Protein AF-A0A7S2U7W1-F1 (afdb_monomer)

Foldseek 3Di:
DDDDDALVNLLVVLLVLLLLLNLVVNVVSCVVCVVSDDQSNLLSNLSSCLLNLNLVVLVVSQVPDPDDDLSSLLSSLSSCLQVVVLVVNVVSLVVVVVDPPCLVVDDLVRLQSSLSSLLSSLQSCLVVLPLVSLVVSLVSNVVRDPDPVSNVSSQQSNVCSVPPVPARADPVRHGDDPVPRPPQWWKWKDDPPWTKIFGFPDLAWIDTVNHIDGDDPVLSVQLVVVVVVLVDDGRHNLSSNVSSCVVVVNLDIDMDTRDPRRDDNSSSSSVVVSVVD

pLDDT: mean 78.93, std 15.5, range [34.72, 97.94]

Radius of gyration: 21.1 Å; Cα contacts (8 Å, |Δi|>4): 416; chains: 1; bounding box: 45×65×58 Å

Structure (mmCIF, N/CA/C/O backbone):
data_AF-A0A7S2U7W1-F1
#
_entry.id   AF-A0A7S2U7W1-F1
#
loop_
_atom_site.group_PDB
_atom_site.id
_atom_site.type_symbol
_atom_site.label_atom_id
_atom_site.label_alt_id
_atom_site.label_comp_id
_atom_site.label_asym_id
_atom_site.label_entity_id
_atom_site.label_seq_id
_atom_site.pdbx_PDB_ins_code
_atom_site.Cartn_x
_atom_site.Cartn_y
_atom_site.Cartn_z
_atom_site.occupancy
_atom_site.B_iso_or_equiv
_atom_site.auth_seq_id
_atom_site.auth_comp_id
_atom_site.auth_asym_id
_atom_site.auth_atom_id
_atom_site.pdbx_PDB_model_num
ATOM 1 N N . GLN A 1 1 ? 9.157 -34.637 -0.027 1.00 37.31 1 GLN A N 1
ATOM 2 C CA . GLN A 1 1 ? 8.440 -34.352 1.230 1.00 37.31 1 GLN A CA 1
ATOM 3 C C . GLN A 1 1 ? 7.742 -33.025 1.016 1.00 37.31 1 GLN A C 1
ATOM 5 O O . GLN A 1 1 ? 8.431 -32.056 0.729 1.00 37.31 1 GLN A O 1
ATOM 10 N N . GLY A 1 2 ? 6.408 -33.017 0.965 1.00 48.69 2 GLY A N 1
ATOM 11 C CA . GLY A 1 2 ? 5.664 -31.763 0.847 1.00 48.69 2 GLY A CA 1
ATOM 12 C C . GLY A 1 2 ? 5.927 -30.934 2.098 1.00 48.69 2 GLY A C 1
ATOM 13 O O . GLY A 1 2 ? 5.860 -31.481 3.195 1.00 48.69 2 GLY A O 1
ATOM 14 N N . LEU A 1 3 ? 6.307 -29.670 1.923 1.00 57.25 3 LEU A N 1
ATOM 15 C CA . LEU A 1 3 ? 6.354 -28.720 3.028 1.00 57.25 3 LEU A CA 1
ATOM 16 C C . LEU A 1 3 ? 4.949 -28.648 3.624 1.00 57.25 3 LEU A C 1
ATOM 18 O O . LEU A 1 3 ? 3.992 -28.338 2.917 1.00 57.25 3 LEU A O 1
ATOM 22 N N . GLU A 1 4 ? 4.831 -28.994 4.899 1.00 75.06 4 GLU A N 1
ATOM 23 C CA . GLU A 1 4 ? 3.598 -28.804 5.647 1.00 75.06 4 GLU A CA 1
ATOM 24 C C . GLU A 1 4 ? 3.345 -27.295 5.736 1.00 75.06 4 GLU A C 1
ATOM 26 O O . GLU A 1 4 ? 4.226 -26.528 6.137 1.00 75.06 4 GLU A O 1
ATOM 31 N N . MET A 1 5 ? 2.182 -26.848 5.262 1.00 80.88 5 MET A N 1
ATOM 32 C CA . MET A 1 5 ? 1.847 -25.429 5.269 1.00 80.88 5 MET A CA 1
ATOM 33 C C . MET A 1 5 ? 1.535 -25.017 6.707 1.00 80.88 5 MET A C 1
ATOM 35 O O . MET A 1 5 ? 0.576 -25.497 7.302 1.00 80.88 5 MET A O 1
ATOM 39 N N . THR A 1 6 ? 2.361 -24.135 7.262 1.00 91.25 6 THR A N 1
ATOM 40 C CA . THR A 1 6 ? 2.138 -23.496 8.568 1.00 91.25 6 THR A CA 1
ATOM 41 C C . THR A 1 6 ? 1.651 -22.061 8.376 1.00 91.25 6 THR A C 1
ATOM 43 O O . THR A 1 6 ? 1.801 -21.508 7.287 1.00 91.25 6 THR A O 1
ATOM 46 N N . GLU A 1 7 ? 1.144 -21.414 9.429 1.00 89.75 7 GLU A N 1
ATOM 47 C CA . GLU A 1 7 ? 0.773 -19.986 9.402 1.00 89.75 7 GLU A CA 1
ATOM 48 C C . GLU A 1 7 ? 1.917 -19.099 8.872 1.00 89.75 7 GLU A C 1
ATOM 50 O O . GLU A 1 7 ? 1.705 -18.205 8.054 1.00 89.75 7 GLU A O 1
ATOM 55 N N . GLN A 1 8 ? 3.160 -19.388 9.275 1.00 89.75 8 GLN A N 1
ATOM 56 C CA . GLN A 1 8 ? 4.346 -18.662 8.811 1.00 89.75 8 GLN A CA 1
ATOM 57 C C . GLN A 1 8 ? 4.624 -18.909 7.326 1.00 89.75 8 GLN A C 1
ATOM 59 O O . GLN A 1 8 ? 4.943 -17.976 6.589 1.00 89.75 8 GLN A O 1
ATOM 64 N N . THR A 1 9 ? 4.484 -20.156 6.871 1.00 91.56 9 THR A N 1
ATOM 65 C CA . THR A 1 9 ? 4.672 -20.517 5.460 1.00 91.56 9 THR A CA 1
ATOM 66 C C . THR A 1 9 ? 3.600 -19.877 4.580 1.00 91.56 9 THR A C 1
ATOM 68 O O . THR A 1 9 ? 3.927 -19.347 3.521 1.00 91.56 9 THR A O 1
ATOM 71 N N . VAL A 1 10 ? 2.340 -19.871 5.031 1.00 93.12 10 VAL A N 1
ATOM 72 C CA . VAL A 1 10 ? 1.222 -19.203 4.349 1.00 93.12 10 VAL A CA 1
ATOM 73 C C . VAL A 1 10 ? 1.462 -17.698 4.287 1.00 93.12 10 VAL A C 1
ATOM 75 O O . VAL A 1 10 ? 1.414 -17.137 3.198 1.00 93.12 10 VAL A O 1
ATOM 78 N N . SER A 1 11 ? 1.799 -17.044 5.404 1.00 93.19 11 SER A N 1
ATOM 79 C CA . SER A 1 11 ? 2.087 -15.601 5.423 1.00 93.19 11 SER A CA 1
ATOM 80 C C . SER A 1 11 ? 3.230 -15.233 4.475 1.00 93.19 11 SER A C 1
ATOM 82 O O . SER A 1 11 ? 3.073 -14.333 3.651 1.00 93.19 11 SER A O 1
AT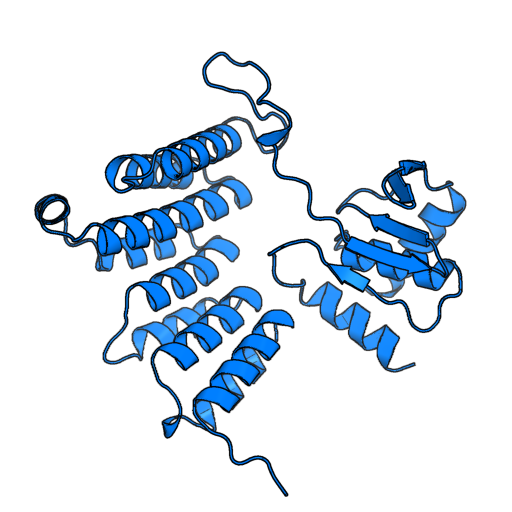OM 84 N N . ALA A 1 12 ? 4.348 -15.966 4.511 1.00 91.56 12 ALA A N 1
ATOM 85 C CA . ALA A 1 12 ? 5.470 -15.732 3.603 1.00 91.56 12 ALA A CA 1
ATOM 86 C C . ALA A 1 12 ? 5.071 -15.931 2.133 1.00 91.56 12 ALA A C 1
ATOM 88 O O . ALA A 1 12 ? 5.479 -15.155 1.265 1.00 91.56 12 ALA A O 1
ATOM 89 N N . TYR A 1 13 ? 4.251 -16.947 1.848 1.00 93.75 13 TYR A N 1
ATOM 90 C CA . TYR A 1 13 ? 3.775 -17.205 0.496 1.00 93.75 13 TYR A CA 1
ATOM 91 C C . TYR A 1 13 ? 2.830 -16.105 -0.002 1.00 93.75 13 TYR A C 1
ATOM 93 O O . TYR A 1 13 ? 2.998 -15.624 -1.121 1.00 93.75 13 TYR A O 1
ATOM 101 N N . LEU A 1 14 ? 1.900 -15.643 0.836 1.00 94.12 14 LEU A N 1
ATOM 102 C CA . LEU A 1 14 ? 1.008 -14.521 0.541 1.00 94.12 14 LEU A CA 1
ATOM 103 C C . LEU A 1 14 ? 1.786 -13.223 0.291 1.00 94.12 14 LEU A C 1
ATOM 105 O O . LEU A 1 14 ? 1.517 -12.540 -0.695 1.00 94.12 14 LEU A O 1
ATOM 109 N N . SER A 1 15 ? 2.791 -12.918 1.118 1.00 89.06 15 SER A N 1
ATOM 110 C CA . SER A 1 15 ? 3.664 -11.755 0.908 1.00 89.06 15 SER A CA 1
ATOM 111 C C . SER A 1 15 ? 4.378 -11.833 -0.444 1.00 89.06 15 SER A C 1
ATOM 113 O O . SER A 1 15 ? 4.347 -10.873 -1.211 1.00 89.06 15 SER A O 1
ATOM 115 N N . ALA A 1 16 ? 4.931 -13.002 -0.793 1.00 87.62 16 ALA A N 1
ATOM 116 C CA . ALA A 1 16 ? 5.550 -13.207 -2.100 1.00 87.62 16 ALA A CA 1
ATOM 117 C C . ALA A 1 16 ? 4.541 -13.010 -3.244 1.00 87.62 16 ALA A C 1
ATOM 119 O O . ALA A 1 16 ? 4.849 -12.347 -4.230 1.00 87.62 16 ALA A O 1
ATOM 120 N N . LEU A 1 17 ? 3.317 -13.535 -3.125 1.00 83.62 17 LEU A N 1
ATOM 121 C CA . LEU A 1 17 ? 2.262 -13.299 -4.118 1.00 83.62 17 LEU A CA 1
ATOM 122 C C . LEU A 1 17 ? 1.924 -11.807 -4.251 1.00 83.62 17 LEU A C 1
ATOM 124 O O . LEU A 1 17 ? 1.678 -11.345 -5.366 1.00 83.62 17 LEU A O 1
ATOM 128 N N . GLY A 1 18 ? 1.969 -11.049 -3.155 1.00 84.06 18 GLY A N 1
ATOM 129 C CA . GLY A 1 18 ? 1.804 -9.598 -3.160 1.00 84.06 18 GLY A CA 1
ATOM 130 C C . GLY A 1 18 ? 2.917 -8.853 -3.893 1.00 84.06 18 GLY A C 1
ATOM 131 O O . GLY A 1 18 ? 2.625 -7.943 -4.668 1.00 84.06 18 GLY A O 1
ATOM 132 N N . ASP A 1 19 ? 4.175 -9.263 -3.738 1.00 82.62 19 ASP A N 1
ATOM 133 C CA . ASP A 1 19 ? 5.311 -8.674 -4.471 1.00 82.62 19 ASP A CA 1
ATOM 134 C C . ASP A 1 19 ? 5.176 -8.838 -5.994 1.00 82.62 19 ASP A C 1
ATOM 136 O O . ASP A 1 19 ? 5.618 -7.983 -6.773 1.00 82.62 19 ASP A O 1
ATOM 140 N N . TYR A 1 20 ? 4.516 -9.918 -6.422 1.00 82.31 20 TYR A N 1
ATOM 141 C CA . TYR A 1 20 ? 4.233 -10.219 -7.826 1.00 82.31 20 TYR A CA 1
ATOM 142 C C . TYR A 1 20 ? 2.825 -9.804 -8.286 1.00 82.31 20 TYR A C 1
ATOM 144 O O . TYR A 1 20 ? 2.449 -10.136 -9.413 1.00 82.31 20 TYR A O 1
ATOM 152 N N . SER A 1 21 ? 2.055 -9.082 -7.462 1.00 86.94 21 SER A N 1
ATOM 153 C CA . SER A 1 21 ? 0.682 -8.645 -7.768 1.00 86.94 21 SER A CA 1
ATOM 154 C C . SER A 1 21 ? -0.235 -9.801 -8.214 1.00 86.94 21 SER A C 1
ATOM 156 O O . SER A 1 21 ? -0.947 -9.705 -9.216 1.00 86.94 21 SER A O 1
ATOM 158 N N . GLN A 1 22 ? -0.182 -10.928 -7.493 1.00 87.12 22 GLN A N 1
ATOM 159 C CA . GLN A 1 22 ? -0.973 -12.142 -7.744 1.00 87.12 22 GLN A CA 1
ATOM 160 C C . GLN A 1 22 ? -2.098 -12.329 -6.709 1.00 87.12 22 GLN A C 1
ATOM 162 O O . GLN A 1 22 ? -2.243 -13.395 -6.112 1.00 87.12 22 GLN A O 1
ATOM 167 N N . GLY A 1 23 ? -2.906 -11.292 -6.498 1.00 91.00 23 GLY A 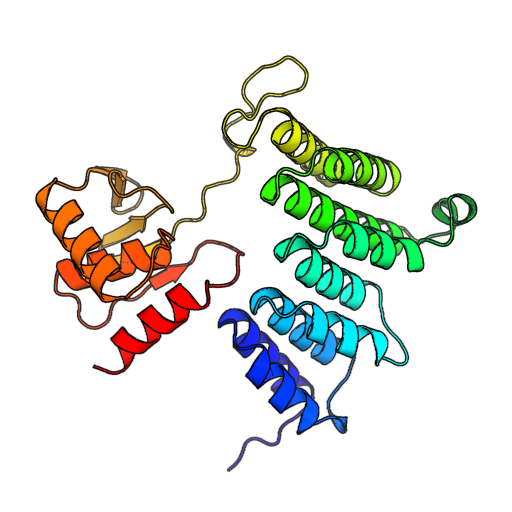N 1
ATOM 168 C CA . GLY A 1 23 ? -3.938 -11.226 -5.458 1.00 91.00 23 GLY A CA 1
ATOM 169 C C . GLY A 1 23 ? -5.041 -12.276 -5.591 1.00 91.00 23 GLY A C 1
ATOM 170 O O . GLY A 1 23 ? -5.448 -12.846 -4.588 1.00 91.00 23 GLY A O 1
ATOM 171 N N . GLU A 1 24 ? -5.452 -12.632 -6.811 1.00 92.56 24 GLU A N 1
ATOM 172 C CA . GLU A 1 24 ? -6.418 -13.725 -7.029 1.00 92.56 24 GLU A CA 1
ATOM 173 C C . GLU A 1 24 ? -5.889 -15.069 -6.504 1.00 92.56 24 GLU A C 1
ATOM 175 O O . GLU A 1 24 ? -6.611 -15.839 -5.873 1.00 92.56 24 GLU A O 1
ATOM 180 N N . ARG A 1 25 ? -4.592 -15.337 -6.702 1.00 93.12 25 ARG A N 1
ATOM 181 C CA . ARG A 1 25 ? -3.947 -16.532 -6.142 1.00 93.12 25 ARG A CA 1
ATOM 182 C C . ARG A 1 25 ? -3.783 -16.419 -4.634 1.00 93.12 25 ARG A C 1
ATOM 184 O O . ARG A 1 25 ? -3.904 -17.427 -3.950 1.00 93.12 25 ARG A O 1
ATOM 191 N N . ALA A 1 26 ? -3.525 -15.219 -4.119 1.00 95.31 26 ALA A N 1
ATOM 192 C CA . ALA A 1 26 ? -3.468 -14.985 -2.681 1.00 95.31 26 ALA A CA 1
ATOM 193 C C . ALA A 1 26 ? -4.820 -15.307 -2.014 1.00 95.31 26 ALA A C 1
ATOM 195 O O . ALA A 1 26 ? -4.841 -15.988 -0.991 1.00 95.31 26 ALA A O 1
ATOM 196 N N . LEU A 1 27 ? -5.943 -14.926 -2.637 1.00 96.81 27 LEU A N 1
ATOM 197 C CA . LEU A 1 27 ? -7.288 -15.309 -2.185 1.00 96.81 27 LEU A CA 1
ATOM 198 C C . LEU A 1 27 ? -7.502 -16.815 -2.223 1.00 96.81 27 LEU A C 1
ATOM 200 O O . LEU A 1 27 ? -8.036 -17.376 -1.273 1.00 96.81 27 LEU A O 1
ATOM 204 N N . GLN A 1 28 ? -7.074 -17.474 -3.301 1.00 95.88 28 GLN A N 1
ATOM 205 C CA . GLN A 1 28 ? -7.178 -18.925 -3.399 1.00 95.88 28 GLN A CA 1
ATOM 206 C C . GLN A 1 28 ? -6.432 -19.611 -2.247 1.00 95.88 28 GLN A C 1
ATOM 208 O O . GLN A 1 28 ? -7.010 -20.445 -1.563 1.00 95.88 28 GLN A O 1
ATOM 213 N N . VAL A 1 29 ? -5.193 -19.195 -1.969 1.00 95.12 29 VAL A N 1
ATOM 214 C CA . VAL A 1 29 ? -4.395 -19.731 -0.853 1.00 95.12 29 VAL A CA 1
ATOM 215 C C . VAL A 1 29 ? -5.086 -19.505 0.493 1.00 95.12 29 VAL A C 1
ATOM 217 O O . VAL A 1 29 ? -5.120 -20.415 1.315 1.00 95.12 29 VAL A O 1
ATOM 220 N N . ALA A 1 30 ? -5.654 -18.320 0.722 1.00 95.19 30 ALA A N 1
ATOM 221 C CA . ALA A 1 30 ? -6.383 -18.030 1.955 1.00 95.19 30 ALA A CA 1
ATOM 222 C C . ALA A 1 30 ? -7.640 -18.907 2.111 1.00 95.19 30 ALA A C 1
ATOM 224 O O . ALA A 1 30 ? -7.901 -19.424 3.196 1.00 95.19 30 ALA A O 1
ATOM 225 N N . ASN A 1 31 ? -8.380 -19.128 1.020 1.00 95.06 31 ASN A N 1
ATOM 226 C CA . ASN A 1 31 ? -9.582 -19.968 0.997 1.00 95.06 31 ASN A CA 1
ATOM 227 C C . ASN A 1 31 ? -9.275 -21.465 1.140 1.00 95.06 31 ASN A C 1
ATOM 229 O O . ASN A 1 31 ? -10.073 -22.195 1.725 1.00 95.06 31 ASN A O 1
ATOM 233 N N . ASP A 1 32 ? -8.130 -21.919 0.631 1.00 94.88 32 ASP A N 1
ATOM 234 C CA . ASP A 1 32 ? -7.666 -23.304 0.767 1.00 94.88 32 ASP A CA 1
ATOM 235 C C . ASP A 1 32 ? -7.158 -23.594 2.195 1.00 94.88 32 ASP A C 1
ATOM 237 O O . ASP A 1 32 ? -7.167 -24.742 2.651 1.00 94.88 32 ASP A O 1
ATOM 241 N N . HIS A 1 33 ? -6.747 -22.554 2.933 1.00 93.94 33 HIS A N 1
ATOM 242 C CA . HIS A 1 33 ? -6.134 -22.662 4.260 1.00 93.94 33 HIS A CA 1
ATOM 243 C C . HIS A 1 33 ? -6.771 -21.748 5.331 1.00 93.94 33 HIS A C 1
ATOM 245 O O . HIS A 1 33 ? -6.047 -21.057 6.050 1.00 93.94 33 HIS A O 1
ATOM 251 N N . PRO A 1 34 ? -8.104 -21.773 5.537 1.00 92.81 34 PRO A N 1
ATOM 252 C CA . PRO A 1 34 ? -8.785 -20.828 6.431 1.00 92.81 34 PRO A CA 1
ATOM 253 C C . PRO A 1 34 ? -8.358 -20.974 7.899 1.00 92.81 34 PRO A C 1
ATOM 255 O O . PRO A 1 34 ? -8.327 -20.003 8.642 1.00 92.81 34 PRO A O 1
ATOM 258 N N . HIS A 1 35 ? -7.971 -22.183 8.314 1.00 92.69 35 HIS A N 1
ATOM 259 C CA . HIS A 1 35 ? -7.490 -22.482 9.667 1.00 92.69 35 HIS A CA 1
ATOM 260 C C . HIS A 1 35 ? -6.070 -21.962 9.945 1.00 92.69 35 HIS A C 1
ATOM 262 O O . HIS A 1 35 ? -5.643 -21.979 11.094 1.00 92.69 35 HIS A O 1
ATOM 268 N N . LEU A 1 36 ? -5.340 -21.528 8.912 1.00 93.50 36 LEU A N 1
ATOM 269 C CA . LEU A 1 36 ? -4.014 -20.917 9.038 1.00 93.50 36 LEU A CA 1
ATOM 270 C C . LEU A 1 36 ? -4.081 -19.387 8.955 1.00 93.50 36 LEU A C 1
ATOM 272 O O . LEU A 1 36 ? -3.034 -18.745 8.933 1.00 93.50 36 LEU A O 1
ATOM 276 N N . MET A 1 37 ? -5.286 -18.806 8.894 1.00 93.88 37 MET A N 1
ATOM 277 C CA . MET A 1 37 ? -5.480 -17.364 8.802 1.00 93.88 37 MET A CA 1
ATOM 278 C C . MET A 1 37 ? -5.498 -16.716 10.195 1.00 93.88 37 MET A C 1
ATOM 280 O O . MET A 1 37 ? -6.494 -16.746 10.911 1.00 93.88 37 MET A O 1
ATOM 284 N N . ASN A 1 38 ? -4.381 -16.096 10.567 1.00 92.50 38 ASN A N 1
ATOM 285 C CA . ASN A 1 38 ? -4.215 -15.232 11.736 1.00 92.50 38 ASN A CA 1
ATOM 286 C C . ASN A 1 38 ? -3.972 -13.760 11.322 1.00 92.50 38 ASN A C 1
ATOM 288 O O . ASN A 1 38 ? -3.835 -13.449 10.137 1.00 92.50 38 ASN A O 1
ATOM 292 N N . ASN A 1 39 ? -3.841 -12.845 12.288 1.00 91.50 39 ASN A N 1
ATOM 293 C CA . ASN A 1 39 ? -3.598 -11.418 12.014 1.00 91.50 39 ASN A CA 1
ATOM 294 C C . ASN A 1 39 ? -2.424 -11.167 11.043 1.00 91.50 39 ASN A C 1
ATOM 296 O O . ASN A 1 39 ? -2.555 -10.409 10.087 1.00 91.50 39 ASN A O 1
ATOM 300 N N . ALA A 1 40 ? -1.283 -11.836 11.228 1.00 92.00 40 ALA A N 1
ATOM 301 C CA . ALA A 1 40 ? -0.126 -11.647 10.350 1.00 92.00 40 ALA A CA 1
ATOM 302 C C . ALA A 1 40 ? -0.407 -12.112 8.910 1.00 92.00 40 ALA A C 1
ATOM 304 O O . ALA A 1 40 ? -0.051 -11.433 7.948 1.00 92.00 40 ALA A O 1
ATOM 305 N N . THR A 1 41 ? -1.092 -13.243 8.746 1.00 94.44 41 THR A N 1
ATOM 306 C CA . THR A 1 41 ? -1.456 -13.761 7.417 1.00 94.44 41 THR A CA 1
ATOM 307 C C . THR A 1 41 ? -2.511 -12.894 6.726 1.00 94.44 41 THR A C 1
ATOM 309 O O . THR A 1 41 ? -2.415 -12.687 5.517 1.00 94.44 41 THR A O 1
ATOM 312 N N . PHE A 1 42 ? -3.458 -12.313 7.472 1.00 96.31 42 PHE A N 1
ATOM 313 C CA . PHE A 1 42 ? -4.424 -11.357 6.931 1.00 96.31 42 PHE A CA 1
ATOM 314 C C . PHE A 1 42 ? -3.744 -10.071 6.461 1.00 96.31 42 PHE A C 1
ATOM 316 O O . PHE A 1 42 ? -4.086 -9.574 5.392 1.00 96.31 42 PHE A O 1
ATOM 323 N N . ILE A 1 43 ? -2.739 -9.563 7.184 1.00 94.44 43 ILE A N 1
ATOM 324 C CA . ILE A 1 43 ? -1.924 -8.425 6.722 1.00 94.44 43 ILE A CA 1
ATOM 325 C C . ILE A 1 43 ? -1.245 -8.758 5.388 1.00 94.44 43 ILE A C 1
ATOM 327 O O . ILE A 1 43 ? -1.336 -7.970 4.443 1.00 94.44 43 ILE A O 1
ATOM 331 N N . SER A 1 44 ? -0.607 -9.930 5.277 1.00 95.12 44 SER A N 1
ATOM 332 C CA . SER A 1 44 ? 0.008 -10.383 4.020 1.00 95.12 44 SER A CA 1
ATOM 333 C C . SER A 1 44 ? -1.013 -10.481 2.883 1.00 95.12 44 SER A C 1
ATOM 335 O O . SER A 1 44 ? -0.739 -10.024 1.774 1.00 95.12 44 SER A O 1
ATOM 337 N N . LEU A 1 45 ? -2.202 -11.032 3.151 1.00 97.56 45 LEU A N 1
ATOM 338 C CA . LEU A 1 45 ? -3.283 -11.147 2.170 1.00 97.56 45 LEU A CA 1
ATOM 339 C C . LEU A 1 45 ? -3.780 -9.774 1.705 1.00 97.56 45 LEU A C 1
ATOM 341 O O . LEU A 1 45 ? -3.808 -9.513 0.507 1.00 97.56 45 LEU A O 1
ATOM 345 N N . LEU A 1 46 ? -4.140 -8.885 2.633 1.00 96.69 46 LEU A N 1
ATOM 346 C CA . LEU A 1 46 ? -4.650 -7.548 2.318 1.00 96.69 46 LEU A CA 1
ATOM 347 C C . LEU A 1 46 ? -3.608 -6.712 1.567 1.00 96.69 46 LEU A C 1
ATOM 349 O O . LEU A 1 46 ? -3.947 -6.016 0.613 1.00 96.69 46 LEU A O 1
ATOM 353 N N . THR A 1 47 ? -2.328 -6.843 1.924 1.00 92.75 47 THR A N 1
ATOM 354 C CA . THR A 1 47 ? -1.223 -6.221 1.176 1.00 92.75 47 THR A CA 1
ATOM 355 C C . THR A 1 47 ? -1.144 -6.773 -0.247 1.00 92.75 47 THR A C 1
ATOM 357 O O . THR A 1 47 ? -1.030 -6.008 -1.207 1.00 92.75 47 THR A O 1
ATOM 360 N N . ALA A 1 48 ? -1.260 -8.094 -0.417 1.00 92.94 48 ALA A N 1
ATOM 361 C CA . ALA A 1 48 ? -1.261 -8.712 -1.737 1.00 92.94 48 ALA A CA 1
ATOM 362 C C . ALA A 1 48 ? -2.449 -8.256 -2.596 1.00 92.94 48 ALA A C 1
ATOM 364 O O . ALA A 1 48 ? -2.276 -8.015 -3.793 1.00 92.94 48 ALA A O 1
ATOM 365 N N . LEU A 1 49 ? -3.629 -8.088 -1.998 1.00 94.69 49 LEU A N 1
ATOM 366 C CA . LEU A 1 49 ? -4.820 -7.552 -2.661 1.00 94.69 49 LEU A CA 1
ATOM 367 C C . LEU A 1 49 ? -4.640 -6.087 -3.064 1.00 94.69 49 LEU A C 1
ATOM 369 O O . LEU A 1 49 ? -4.914 -5.741 -4.213 1.00 94.69 49 LEU A O 1
ATOM 373 N N . SER A 1 50 ? -4.083 -5.259 -2.177 1.00 91.81 50 SER A N 1
ATOM 374 C CA . SER A 1 50 ? -3.739 -3.868 -2.482 1.00 91.81 50 SER A CA 1
ATOM 375 C C . SER A 1 50 ? -2.777 -3.761 -3.672 1.00 91.81 50 SER A C 1
ATOM 377 O O . SER A 1 50 ? -3.036 -3.058 -4.652 1.00 91.81 50 SER A O 1
ATOM 379 N N . HIS A 1 51 ? -1.687 -4.533 -3.655 1.00 88.06 51 HIS A N 1
ATOM 380 C CA . HIS A 1 51 ? -0.709 -4.566 -4.747 1.00 88.06 51 HIS A CA 1
ATOM 381 C C . HIS A 1 51 ? -1.268 -5.127 -6.056 1.00 88.06 51 HIS A C 1
ATOM 383 O O . HIS A 1 51 ? -0.703 -4.877 -7.126 1.00 88.06 51 HIS A O 1
ATOM 389 N N . SER A 1 52 ? -2.343 -5.906 -5.971 1.00 87.69 52 SER A N 1
ATOM 390 C CA . SER A 1 52 ? -3.020 -6.517 -7.113 1.00 87.69 52 SER A CA 1
ATOM 391 C C . SER A 1 52 ? -4.230 -5.731 -7.567 1.00 87.69 52 SER A C 1
ATOM 393 O O . SER A 1 52 ? -4.915 -6.181 -8.483 1.00 87.69 52 SER A O 1
ATOM 395 N N . ASP A 1 53 ? -4.443 -4.537 -7.005 1.00 87.75 53 ASP A N 1
ATOM 396 C CA . ASP A 1 53 ? -5.468 -3.625 -7.481 1.00 87.75 53 ASP A CA 1
ATOM 397 C C . ASP A 1 53 ? -6.897 -4.207 -7.294 1.00 87.75 53 ASP A C 1
ATOM 399 O O . ASP A 1 53 ? -7.783 -3.947 -8.111 1.00 87.75 53 ASP A O 1
ATOM 403 N N . LEU A 1 54 ? -7.108 -4.973 -6.210 1.00 93.44 54 LEU A N 1
ATOM 404 C CA . LEU A 1 54 ? -8.340 -5.704 -5.852 1.00 93.44 54 LEU A CA 1
ATOM 405 C C . LEU A 1 54 ? -9.007 -5.127 -4.578 1.00 93.44 54 LEU A C 1
ATOM 407 O O . LEU A 1 54 ? -8.937 -5.732 -3.503 1.00 93.44 54 LEU A O 1
ATOM 411 N N . PRO A 1 55 ? -9.592 -3.914 -4.641 1.00 94.50 55 PRO A N 1
ATOM 412 C CA . PRO A 1 55 ? -10.127 -3.231 -3.462 1.00 94.50 55 PRO A CA 1
ATOM 413 C C . PRO A 1 55 ? -11.414 -3.864 -2.917 1.00 94.50 55 PRO A C 1
ATOM 415 O O . PRO A 1 55 ? -11.639 -3.820 -1.711 1.00 94.50 55 PRO A O 1
ATOM 418 N N . ASP A 1 56 ? -12.255 -4.448 -3.775 1.00 97.25 56 ASP A N 1
ATOM 419 C CA . ASP A 1 56 ? -13.522 -5.059 -3.357 1.00 97.25 56 ASP A CA 1
ATOM 420 C C . ASP A 1 56 ? -13.270 -6.325 -2.543 1.00 97.25 56 ASP A C 1
ATOM 422 O O . ASP A 1 56 ? -13.874 -6.540 -1.491 1.00 97.25 56 ASP A O 1
ATOM 426 N N . GLU A 1 57 ? -12.313 -7.133 -2.986 1.00 97.94 57 GLU A N 1
ATOM 427 C CA . GLU A 1 57 ? -11.871 -8.326 -2.288 1.00 97.94 57 GLU A CA 1
ATOM 428 C C . GLU A 1 57 ? -11.173 -7.961 -0.980 1.00 97.94 57 GLU A C 1
ATOM 430 O O . GLU A 1 57 ? -11.462 -8.579 0.041 1.00 97.94 57 GLU A O 1
ATOM 435 N N . ALA A 1 58 ? -10.314 -6.933 -0.972 1.00 97.06 58 ALA A N 1
ATOM 436 C CA . ALA A 1 58 ? -9.685 -6.450 0.259 1.00 97.06 58 ALA A CA 1
ATOM 437 C C . ALA A 1 58 ? -10.736 -6.023 1.294 1.00 97.06 58 ALA A C 1
ATOM 439 O O . ALA A 1 58 ? -10.669 -6.434 2.452 1.00 97.06 58 ALA A O 1
ATOM 440 N N . LEU A 1 59 ? -11.749 -5.267 0.862 1.00 96.00 59 LEU A N 1
ATOM 441 C CA . LEU A 1 59 ? -12.842 -4.821 1.719 1.00 96.00 59 LEU A CA 1
ATOM 442 C C . LEU A 1 59 ? -13.702 -5.993 2.211 1.00 96.00 59 LEU A C 1
ATOM 444 O O . LEU A 1 59 ? -14.082 -6.027 3.380 1.00 96.00 59 LEU A O 1
ATOM 448 N N . SER A 1 60 ? -13.985 -6.971 1.347 1.00 96.75 60 SER A N 1
ATOM 449 C CA . SER A 1 60 ? -14.721 -8.183 1.719 1.00 96.75 60 SER A CA 1
ATOM 450 C C . SER A 1 60 ? -13.958 -9.024 2.739 1.00 96.75 60 SER A C 1
ATOM 452 O O . SER A 1 60 ? -14.566 -9.508 3.691 1.00 96.75 60 SER A O 1
ATOM 454 N N . VAL A 1 61 ? -12.644 -9.200 2.556 1.00 96.50 61 VAL A N 1
ATOM 455 C CA . VAL A 1 61 ? -11.789 -9.911 3.515 1.00 96.50 61 VAL A CA 1
ATOM 456 C C . VAL A 1 61 ? -11.793 -9.177 4.847 1.00 96.50 61 VAL A C 1
ATOM 458 O O . VAL A 1 61 ? -12.087 -9.798 5.861 1.00 96.50 61 VAL A O 1
ATOM 461 N N . PHE A 1 62 ? -11.539 -7.866 4.842 1.00 95.25 62 PHE A N 1
ATOM 462 C CA . PHE A 1 62 ? -11.525 -7.040 6.047 1.00 95.25 62 PHE A CA 1
ATOM 463 C C . PHE A 1 62 ? -12.845 -7.122 6.829 1.00 95.25 62 PHE A C 1
ATOM 465 O O . PHE A 1 62 ? -12.837 -7.401 8.026 1.00 95.25 62 PHE A O 1
ATOM 472 N N . ARG A 1 63 ? -13.988 -6.950 6.151 1.00 93.50 63 ARG A N 1
ATOM 473 C CA . ARG A 1 63 ? -15.323 -7.017 6.775 1.00 93.50 63 ARG A CA 1
ATOM 474 C C . ARG A 1 63 ? -15.698 -8.413 7.276 1.00 93.50 63 ARG A C 1
ATOM 476 O O . ARG A 1 63 ? -16.595 -8.532 8.102 1.00 93.50 63 ARG A O 1
ATOM 483 N N . GLY A 1 64 ? -15.042 -9.455 6.770 1.00 91.69 64 GLY A N 1
ATOM 484 C CA . GLY A 1 64 ? -15.211 -10.832 7.232 1.00 91.69 64 GLY A CA 1
ATOM 485 C C . GLY A 1 64 ? -14.367 -11.194 8.458 1.00 91.69 64 GLY A C 1
ATOM 486 O O . GLY A 1 64 ? -14.501 -12.307 8.961 1.00 91.69 64 GLY A O 1
ATOM 487 N N . MET A 1 65 ? -13.489 -10.304 8.936 1.00 91.50 65 MET A N 1
ATOM 488 C CA . MET A 1 65 ? -12.635 -10.566 10.097 1.00 91.50 65 MET A CA 1
ATOM 489 C C . MET A 1 65 ? -13.407 -10.384 11.406 1.00 91.50 65 MET A C 1
ATOM 491 O O . MET A 1 65 ? -14.082 -9.378 11.598 1.00 91.50 65 MET A O 1
ATOM 495 N N . GLU A 1 66 ? -13.243 -11.314 12.349 1.00 85.12 66 GLU A N 1
ATOM 496 C CA . GLU A 1 66 ? -13.871 -11.206 13.675 1.00 85.12 66 GLU A CA 1
ATOM 497 C C . GLU A 1 66 ? -13.211 -10.131 14.552 1.00 85.12 66 GLU A C 1
ATOM 499 O O . GLU A 1 66 ? -13.886 -9.428 15.300 1.00 85.12 66 GLU A O 1
ATOM 504 N N . THR A 1 67 ? -11.884 -9.991 14.461 1.00 85.94 67 THR A N 1
ATOM 505 C CA . THR A 1 67 ? -11.098 -9.071 15.300 1.00 85.94 67 THR A CA 1
ATOM 506 C C . THR A 1 67 ? -10.105 -8.251 14.466 1.00 85.94 67 THR A C 1
ATOM 508 O O . THR A 1 67 ? -8.889 -8.463 14.555 1.00 85.94 67 THR A O 1
ATOM 511 N N . PRO A 1 68 ? -10.581 -7.332 13.608 1.00 86.56 68 PRO A N 1
ATOM 512 C CA . PRO A 1 68 ? -9.703 -6.501 12.800 1.00 86.56 68 PRO A CA 1
ATOM 513 C C . PRO A 1 68 ? -8.893 -5.521 13.662 1.00 86.56 68 PRO A C 1
ATOM 515 O O . PRO A 1 68 ? -9.425 -4.728 14.429 1.00 86.56 68 PRO A O 1
ATOM 518 N N . LEU A 1 69 ? -7.570 -5.565 13.507 1.00 87.44 69 LEU A N 1
ATOM 519 C CA . LEU A 1 69 ? -6.630 -4.549 13.995 1.00 87.44 69 LEU A CA 1
ATOM 520 C C . LEU A 1 69 ? -6.466 -3.367 13.026 1.00 87.44 69 LEU A C 1
ATOM 522 O O . LEU A 1 69 ? -6.653 -3.514 11.817 1.00 87.44 69 LEU A O 1
ATOM 526 N N . GLN A 1 70 ? -5.969 -2.239 13.544 1.00 85.75 70 GLN A N 1
ATOM 527 C CA . GLN A 1 70 ? -5.666 -1.026 12.769 1.00 85.75 70 GLN A CA 1
ATOM 528 C C . GLN A 1 70 ? -4.745 -1.282 11.562 1.00 85.75 70 GLN A C 1
ATOM 530 O O . GLN A 1 70 ? -4.912 -0.671 10.510 1.00 85.75 70 GLN A O 1
ATOM 535 N N . THR A 1 71 ? -3.802 -2.224 11.658 1.00 88.25 71 THR A N 1
ATOM 536 C CA . THR A 1 71 ? -2.918 -2.568 10.534 1.00 88.25 71 THR A CA 1
ATOM 537 C C . THR A 1 71 ? -3.686 -3.136 9.337 1.00 88.25 71 THR A C 1
ATOM 539 O O . THR A 1 71 ? -3.368 -2.799 8.200 1.00 88.25 71 THR A O 1
ATOM 542 N N . HIS A 1 72 ? -4.733 -3.940 9.560 1.00 92.25 72 HIS A N 1
ATOM 543 C CA . HIS A 1 72 ? -5.572 -4.461 8.469 1.00 92.25 72 HIS A CA 1
ATOM 544 C C . HIS A 1 72 ? -6.329 -3.339 7.760 1.00 92.25 72 HIS A C 1
ATOM 546 O O . HIS A 1 72 ? -6.504 -3.355 6.542 1.00 92.25 72 HIS A O 1
ATOM 552 N N . VAL A 1 73 ? -6.736 -2.332 8.526 1.00 91.75 73 VAL A N 1
ATOM 553 C CA . VAL A 1 73 ? -7.439 -1.153 8.022 1.00 91.75 73 VAL A CA 1
ATOM 554 C C . VAL A 1 73 ? -6.505 -0.364 7.133 1.00 91.75 73 VAL A C 1
ATOM 556 O O . VAL A 1 73 ? -6.864 -0.050 6.008 1.00 91.75 73 VAL A O 1
ATOM 559 N N . ASN A 1 74 ? -5.275 -0.134 7.589 1.00 91.31 74 ASN A N 1
ATOM 560 C CA . ASN A 1 74 ? -4.256 0.559 6.811 1.00 91.31 74 ASN A CA 1
ATOM 561 C C . ASN A 1 74 ? -3.973 -0.161 5.480 1.00 91.31 74 ASN A C 1
ATOM 563 O O . ASN A 1 74 ? -3.889 0.495 4.444 1.00 91.31 74 ASN A O 1
ATOM 567 N N . CYS A 1 75 ? -3.907 -1.498 5.471 1.00 93.25 75 CYS A N 1
ATOM 568 C CA . CYS A 1 75 ? -3.784 -2.275 4.231 1.00 93.25 75 CYS A CA 1
ATOM 569 C C . CYS A 1 75 ? -5.015 -2.139 3.313 1.00 93.25 75 CYS A C 1
ATOM 571 O O . CYS A 1 75 ? -4.876 -2.080 2.093 1.00 93.25 75 CYS A O 1
ATOM 573 N N . THR A 1 76 ? -6.220 -2.074 3.881 1.00 95.94 76 THR A N 1
ATOM 574 C CA . THR A 1 76 ? -7.472 -1.937 3.115 1.00 95.94 76 THR A CA 1
ATOM 575 C C . THR A 1 76 ? -7.632 -0.521 2.549 1.00 95.94 76 THR A C 1
ATOM 577 O O . THR A 1 76 ? -7.988 -0.351 1.384 1.00 95.94 76 THR A O 1
ATOM 580 N N . VAL A 1 77 ? -7.279 0.500 3.334 1.00 95.31 77 VAL A N 1
ATOM 581 C CA . VAL A 1 77 ? -7.153 1.902 2.911 1.00 95.31 77 VAL A CA 1
ATOM 582 C C . VAL A 1 77 ? -6.149 2.024 1.766 1.00 95.31 77 VAL A C 1
ATOM 584 O O . VAL A 1 77 ? -6.437 2.686 0.770 1.00 95.31 77 VAL A O 1
ATOM 587 N N . ASP A 1 78 ? -4.995 1.357 1.848 1.00 94.19 78 ASP A N 1
ATOM 588 C CA . ASP A 1 78 ? -4.028 1.329 0.743 1.00 94.19 78 ASP A CA 1
ATOM 589 C C . ASP A 1 78 ? -4.662 0.750 -0.538 1.00 94.19 78 ASP A C 1
ATOM 591 O O . ASP A 1 78 ? -4.592 1.377 -1.595 1.00 94.19 78 ASP A O 1
ATOM 595 N N . ALA A 1 79 ? -5.403 -0.361 -0.445 1.00 94.12 79 ALA A N 1
ATOM 596 C CA . ALA A 1 79 ? -6.093 -0.943 -1.601 1.00 94.12 79 ALA A CA 1
ATOM 597 C C . ALA A 1 79 ? -7.112 0.025 -2.243 1.00 94.12 79 ALA A C 1
ATOM 599 O O . ALA A 1 79 ? -7.145 0.184 -3.468 1.00 94.12 79 ALA A O 1
ATOM 600 N N . LEU A 1 80 ? -7.923 0.704 -1.425 1.00 95.62 80 LEU A N 1
ATOM 601 C CA . LEU A 1 80 ? -8.936 1.667 -1.877 1.00 95.62 80 LEU A CA 1
ATOM 602 C C . LEU A 1 80 ? -8.304 2.907 -2.525 1.00 95.62 80 LEU A C 1
ATOM 604 O O . LEU A 1 80 ? -8.687 3.318 -3.626 1.00 95.62 80 LEU A O 1
ATOM 608 N N . THR A 1 81 ? -7.301 3.490 -1.868 1.00 93.12 81 THR A N 1
ATOM 609 C CA . THR A 1 81 ? -6.655 4.739 -2.301 1.00 93.12 81 THR A CA 1
ATOM 610 C C . THR A 1 81 ? -5.912 4.579 -3.619 1.00 93.12 81 THR A C 1
ATOM 612 O O . THR A 1 81 ? -6.016 5.444 -4.492 1.00 93.12 81 THR A O 1
ATOM 615 N N . ARG A 1 82 ? -5.246 3.440 -3.840 1.00 88.25 82 ARG A N 1
ATOM 616 C CA . ARG A 1 82 ? -4.596 3.115 -5.122 1.00 88.25 82 ARG A CA 1
ATOM 617 C C . ARG A 1 82 ? -5.583 3.100 -6.287 1.00 88.25 82 ARG A C 1
ATOM 619 O O . ARG A 1 82 ? -5.233 3.527 -7.387 1.00 88.25 82 ARG A O 1
ATOM 626 N N . LYS A 1 83 ? -6.832 2.696 -6.043 1.00 89.25 83 LYS A N 1
ATOM 627 C CA . LYS A 1 83 ? -7.921 2.711 -7.032 1.00 89.25 83 LYS A CA 1
ATOM 628 C C . LYS A 1 83 ? -8.699 4.020 -7.115 1.00 89.25 83 LYS A C 1
ATOM 630 O O . LYS A 1 83 ? -9.624 4.110 -7.915 1.00 89.25 83 LYS A O 1
ATOM 635 N N . GLY A 1 84 ? -8.323 5.029 -6.332 1.00 88.38 84 GLY A N 1
ATOM 636 C CA . GLY A 1 84 ? -8.992 6.328 -6.325 1.00 88.38 84 GLY A CA 1
ATOM 637 C C . GLY A 1 84 ? -10.331 6.322 -5.586 1.00 88.38 84 GLY A C 1
ATOM 638 O O . GLY A 1 84 ? -11.064 7.305 -5.659 1.00 88.38 84 GLY A O 1
ATOM 639 N N . ARG A 1 85 ? -10.644 5.256 -4.834 1.00 96.25 85 ARG A N 1
ATOM 640 C CA . ARG A 1 85 ? -11.833 5.152 -3.968 1.00 96.25 85 ARG A CA 1
ATOM 641 C C . ARG A 1 85 ? -11.582 5.883 -2.650 1.00 96.25 85 ARG A C 1
ATOM 643 O O . ARG A 1 85 ? -11.543 5.293 -1.576 1.00 96.25 85 ARG A O 1
ATOM 650 N N . LEU A 1 86 ? -11.298 7.175 -2.769 1.00 94.69 86 LEU A N 1
ATOM 651 C CA . LEU A 1 86 ? -10.748 7.988 -1.691 1.00 94.69 86 LEU A CA 1
ATOM 652 C C . LEU A 1 86 ? -11.757 8.261 -0.574 1.00 94.69 86 LEU A C 1
ATOM 654 O O . LEU A 1 86 ? -11.380 8.175 0.586 1.00 94.69 86 LEU A O 1
ATOM 658 N N . GLU A 1 87 ? -13.021 8.538 -0.906 1.00 95.56 87 GLU A N 1
ATOM 659 C CA . GLU A 1 87 ? -14.061 8.734 0.118 1.00 95.56 87 GLU A CA 1
ATOM 660 C C . GLU A 1 87 ? -14.287 7.458 0.927 1.00 95.56 87 GLU A C 1
ATOM 662 O O . GLU A 1 87 ? -14.266 7.505 2.146 1.00 95.56 87 GLU A O 1
ATOM 667 N N . GLU A 1 88 ? -14.364 6.295 0.274 1.00 95.56 88 GLU A N 1
ATOM 668 C CA . GLU A 1 88 ? -14.512 5.019 0.986 1.00 95.56 88 GLU A CA 1
ATOM 669 C C . GLU A 1 88 ? -13.319 4.725 1.907 1.00 95.56 88 GLU A C 1
ATOM 671 O O . GLU A 1 88 ? -13.478 4.121 2.964 1.00 95.56 88 GLU A O 1
ATOM 676 N N . ALA A 1 89 ? -12.115 5.165 1.527 1.00 95.81 89 ALA A N 1
ATOM 677 C CA . ALA A 1 89 ? -10.942 5.066 2.387 1.00 95.81 89 ALA A CA 1
ATOM 678 C C . ALA A 1 89 ? -11.027 6.012 3.599 1.00 95.81 89 ALA A C 1
ATOM 680 O O . ALA A 1 89 ? -10.628 5.625 4.698 1.00 95.81 89 ALA A O 1
ATOM 681 N N . CYS A 1 90 ? -11.552 7.229 3.409 1.00 94.31 90 CYS A N 1
ATOM 682 C CA . CYS A 1 90 ? -11.839 8.172 4.492 1.00 94.31 90 CYS A CA 1
ATOM 683 C C . CYS A 1 90 ? -12.898 7.619 5.450 1.00 94.31 90 CYS A C 1
ATOM 685 O O . CYS A 1 90 ? -12.700 7.677 6.660 1.00 94.31 90 CYS A O 1
ATOM 687 N N . ASP A 1 91 ? -13.984 7.057 4.925 1.00 92.56 91 ASP A N 1
ATOM 688 C CA . ASP A 1 91 ? -15.052 6.468 5.731 1.00 92.56 91 ASP A CA 1
ATOM 689 C C . ASP A 1 91 ? -14.497 5.313 6.573 1.00 92.56 91 ASP A C 1
ATOM 691 O O . ASP A 1 91 ? -14.659 5.294 7.790 1.00 92.56 91 ASP A O 1
ATOM 695 N N . LEU A 1 92 ? -13.726 4.412 5.955 1.00 91.88 92 LEU A N 1
ATOM 696 C CA . LEU A 1 92 ? -13.158 3.248 6.633 1.00 91.88 92 LEU A CA 1
ATOM 697 C C . LEU A 1 92 ? -12.197 3.615 7.776 1.00 91.88 92 LEU A C 1
ATOM 699 O O . LEU A 1 92 ? -12.176 2.948 8.809 1.00 91.88 92 LEU A O 1
ATOM 703 N N . ILE A 1 93 ? -11.370 4.653 7.608 1.00 89.56 93 ILE A N 1
ATOM 704 C CA . ILE A 1 93 ? -10.468 5.086 8.685 1.00 89.56 93 ILE A CA 1
ATOM 705 C C . ILE A 1 93 ? -11.219 5.846 9.788 1.00 89.56 93 ILE A C 1
ATOM 707 O O . ILE A 1 93 ? -10.817 5.786 10.950 1.00 89.56 93 ILE A O 1
ATOM 711 N N . GLN A 1 94 ? -12.309 6.538 9.439 1.00 85.75 94 GLN A N 1
ATOM 712 C CA . GLN A 1 94 ? -13.165 7.258 10.385 1.00 85.75 94 GLN A CA 1
ATOM 713 C C . GLN A 1 94 ? -14.066 6.327 11.193 1.00 85.75 94 GLN A C 1
ATOM 715 O O . GLN A 1 94 ? -14.302 6.614 12.359 1.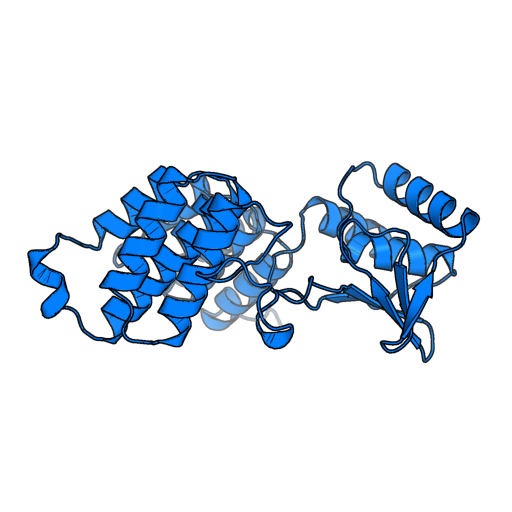00 85.75 94 GLN A O 1
ATOM 720 N N . GLU A 1 95 ? -14.488 5.185 10.645 1.00 78.69 95 GLU A N 1
ATOM 721 C CA . GLU A 1 95 ? -15.205 4.130 11.385 1.00 78.69 95 GLU A CA 1
ATOM 722 C C . GLU A 1 95 ? -14.434 3.633 12.626 1.00 78.69 95 GLU A C 1
ATOM 724 O O . GLU A 1 95 ? -15.014 3.016 13.511 1.00 78.69 95 GLU A O 1
ATOM 729 N N . LEU A 1 96 ? -13.128 3.902 12.709 1.00 67.81 96 LEU A N 1
ATOM 730 C CA . LEU A 1 96 ? -12.264 3.554 13.847 1.00 67.81 96 LEU A CA 1
ATOM 731 C C . LEU A 1 96 ? -11.813 4.775 14.652 1.00 67.81 96 LEU A C 1
ATOM 733 O O . LEU A 1 96 ? -11.172 4.670 15.707 1.00 67.81 96 LEU A O 1
ATOM 737 N N . ASP A 1 97 ? -12.108 5.961 14.137 1.00 66.50 97 ASP A N 1
ATOM 738 C CA . ASP A 1 97 ? -11.931 7.228 14.812 1.00 66.50 97 ASP A CA 1
ATOM 739 C C . ASP A 1 97 ? -13.301 7.693 15.301 1.00 66.50 97 ASP A C 1
ATOM 741 O O . ASP A 1 97 ? -13.868 8.612 14.726 1.00 66.50 97 ASP A O 1
ATOM 745 N N . ASP A 1 98 ? -13.828 7.036 16.349 1.00 51.94 98 ASP A N 1
ATOM 746 C CA . ASP A 1 98 ? -15.101 7.343 17.040 1.00 51.94 98 ASP A CA 1
ATOM 747 C C . ASP A 1 98 ? -15.138 8.762 17.676 1.00 51.94 98 ASP A C 1
ATOM 749 O O . ASP A 1 98 ? -15.408 8.958 18.863 1.00 51.94 98 ASP A O 1
ATOM 753 N N . GLY A 1 99 ? -14.872 9.796 16.880 1.00 51.47 99 GLY A N 1
ATOM 754 C CA . GLY A 1 99 ? -15.051 11.206 17.189 1.00 51.47 99 GLY A CA 1
ATOM 755 C C . GLY A 1 99 ? -13.890 11.916 17.895 1.00 51.47 99 GLY A C 1
ATOM 756 O O . GLY A 1 99 ? -12.989 11.338 18.505 1.00 51.47 99 GLY A O 1
ATOM 757 N N . GLU A 1 100 ? -13.965 13.250 17.842 1.00 46.56 100 GLU A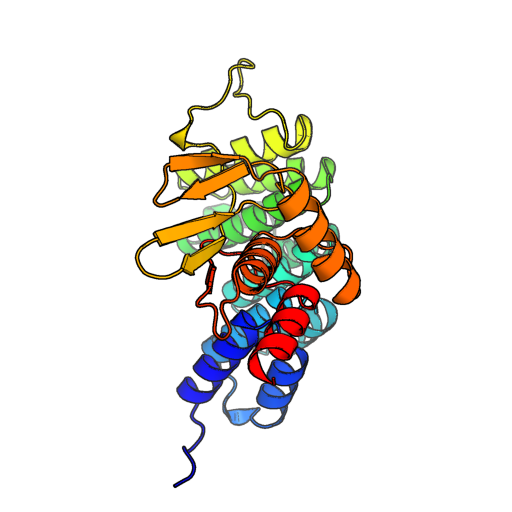 N 1
ATOM 758 C CA . GLU A 1 100 ? -13.003 14.207 18.411 1.00 46.56 100 GLU A CA 1
ATOM 759 C C . GLU A 1 100 ? -12.788 14.059 19.929 1.00 46.56 100 GLU A C 1
ATOM 761 O O . GLU A 1 100 ? -11.734 14.441 20.438 1.00 46.56 100 GLU A O 1
ATOM 766 N N . ALA A 1 101 ? -13.752 13.479 20.653 1.00 46.53 101 ALA A N 1
ATOM 767 C CA . ALA A 1 101 ? -13.730 13.369 22.112 1.00 46.53 101 ALA A CA 1
ATOM 768 C C . ALA A 1 101 ? -12.708 12.348 22.653 1.00 46.53 101 ALA A C 1
ATOM 770 O O . ALA A 1 101 ? -12.297 12.462 23.803 1.00 46.53 101 ALA A O 1
ATOM 771 N N . MET A 1 102 ? -12.257 11.388 21.837 1.00 51.19 102 MET A N 1
ATOM 772 C CA . MET A 1 102 ? -11.435 10.250 22.291 1.00 51.19 102 MET A CA 1
ATOM 773 C C . MET A 1 102 ? -9.952 10.364 21.909 1.00 51.19 102 MET A C 1
ATOM 775 O O . MET A 1 102 ? -9.134 9.528 22.280 1.00 51.19 102 MET A O 1
ATOM 779 N N . VAL A 1 103 ? -9.550 11.401 21.173 1.00 57.97 103 VAL A N 1
ATOM 780 C CA . VAL A 1 103 ? -8.192 11.487 20.593 1.00 57.97 103 VAL A CA 1
ATOM 781 C C . VAL A 1 103 ? -7.111 11.735 21.649 1.00 57.97 103 VAL A C 1
ATOM 783 O O . VAL A 1 103 ? -5.963 11.341 21.457 1.00 57.97 103 VAL A O 1
ATOM 786 N N . GLN A 1 104 ? -7.479 12.345 22.777 1.00 55.91 104 GLN A N 1
ATOM 787 C CA . GLN A 1 104 ? -6.605 12.490 23.948 1.00 55.91 104 GLN A CA 1
ATOM 788 C C . GLN A 1 104 ? -6.482 11.190 24.761 1.00 55.91 104 GLN A C 1
ATOM 790 O O . GLN A 1 104 ? -5.513 11.026 25.494 1.00 55.91 104 GLN A O 1
ATOM 795 N N . GLU A 1 105 ? -7.438 10.268 24.623 1.00 63.12 105 GLU A N 1
ATOM 796 C CA . GLU A 1 105 ? -7.469 8.986 25.342 1.00 63.12 105 GLU A CA 1
ATOM 797 C C . GLU A 1 105 ? -6.806 7.849 24.546 1.00 63.12 105 GLU A C 1
ATOM 799 O O . GLU A 1 105 ? -6.474 6.805 25.106 1.00 63.12 105 GLU A O 1
ATOM 804 N N . LYS A 1 106 ? -6.562 8.060 23.245 1.00 72.06 106 LYS A N 1
ATOM 805 C CA . LYS A 1 106 ? -5.835 7.122 22.382 1.00 72.06 106 LYS A CA 1
ATOM 806 C C . LYS A 1 106 ? -4.347 7.103 22.718 1.00 72.06 106 LYS A C 1
ATOM 808 O O . LYS A 1 106 ? -3.715 8.149 22.879 1.00 72.06 106 LYS A O 1
ATOM 813 N N . SER A 1 107 ? -3.772 5.903 22.755 1.00 81.31 107 SER A N 1
ATOM 814 C CA . SER A 1 107 ? -2.334 5.728 22.938 1.00 81.31 107 SER A CA 1
ATOM 815 C C . SER A 1 107 ? -1.547 6.387 21.799 1.00 81.31 107 SER A C 1
ATOM 817 O O . SER A 1 107 ? -2.048 6.576 20.686 1.00 81.31 107 SER A O 1
ATOM 819 N N . GLU A 1 108 ? -0.285 6.724 22.065 1.00 83.25 108 GLU A N 1
ATOM 820 C CA . GLU A 1 108 ? 0.643 7.240 21.050 1.00 83.25 108 GLU A CA 1
ATOM 821 C C . GLU A 1 108 ? 0.718 6.319 19.820 1.00 83.25 108 GLU A C 1
ATOM 823 O O . GLU A 1 108 ? 0.670 6.793 18.685 1.00 83.25 108 GLU A O 1
ATOM 828 N N . GLU A 1 109 ? 0.724 5.003 20.038 1.00 81.81 109 GLU A N 1
ATOM 829 C CA . GLU A 1 109 ? 0.724 4.002 18.971 1.00 81.81 109 GLU A CA 1
ATOM 830 C C . GLU A 1 109 ? -0.553 4.057 18.121 1.00 81.81 109 GLU A C 1
ATOM 832 O O . GLU A 1 109 ? -0.477 4.087 16.893 1.00 81.81 109 GLU A O 1
ATOM 837 N N . GLN A 1 110 ? -1.731 4.145 18.747 1.00 82.00 110 GLN A N 1
ATOM 838 C CA . GLN A 1 110 ? -3.004 4.255 18.024 1.00 82.00 110 GLN A CA 1
ATOM 839 C C . GLN A 1 110 ? -3.059 5.529 17.178 1.00 82.00 110 GLN A C 1
ATOM 841 O O . GLN A 1 110 ? -3.490 5.499 16.025 1.00 82.00 110 GLN A O 1
ATOM 846 N N . ARG A 1 111 ? -2.577 6.651 17.722 1.00 83.69 111 ARG A N 1
ATOM 847 C CA . ARG A 1 111 ? -2.500 7.921 16.991 1.00 83.69 111 ARG A CA 1
ATOM 848 C C . ARG A 1 111 ? -1.530 7.854 15.818 1.00 83.69 111 ARG A C 1
ATOM 850 O O . ARG A 1 111 ? -1.868 8.348 14.745 1.00 83.69 111 ARG A O 1
ATOM 857 N N . SER A 1 112 ? -0.366 7.230 15.998 1.00 84.81 112 SER A N 1
ATOM 858 C CA . SER A 1 112 ? 0.609 7.018 14.922 1.00 84.81 112 SER A CA 1
ATOM 859 C C . SER A 1 112 ? 0.025 6.146 13.806 1.00 84.81 112 SER A C 1
ATOM 861 O O . SER A 1 112 ? 0.111 6.503 12.633 1.00 84.81 112 SER A O 1
ATOM 863 N N . GLN A 1 113 ? -0.669 5.059 14.150 1.00 84.50 113 GLN A N 1
ATOM 864 C CA . GLN A 1 113 ? -1.296 4.182 13.159 1.00 84.50 113 GLN A CA 1
ATOM 865 C C . GLN A 1 113 ? -2.439 4.863 12.389 1.00 84.50 113 GLN A C 1
ATOM 867 O O . GLN A 1 113 ? -2.569 4.643 11.183 1.00 84.50 113 GLN A O 1
ATOM 872 N N . LEU A 1 114 ? -3.238 5.713 13.045 1.00 87.81 114 LEU A N 1
ATOM 873 C CA . LEU A 1 114 ? -4.259 6.529 12.376 1.00 87.81 114 LEU A CA 1
ATOM 874 C C . LEU A 1 114 ? -3.622 7.596 11.477 1.00 87.81 114 LEU A C 1
ATOM 876 O O . LEU A 1 114 ? -4.047 7.778 10.337 1.00 87.81 114 LEU A O 1
ATOM 880 N N . ALA A 1 115 ? -2.572 8.274 11.953 1.00 88.44 115 ALA A N 1
ATOM 881 C CA . ALA A 1 115 ? -1.822 9.238 11.150 1.00 88.44 115 ALA A CA 1
ATOM 882 C C . ALA A 1 115 ? -1.216 8.581 9.899 1.00 88.44 115 ALA A C 1
ATOM 884 O O . ALA A 1 115 ? -1.260 9.170 8.820 1.00 88.44 115 ALA A O 1
ATOM 885 N N . PHE A 1 116 ? -0.718 7.345 10.014 1.00 88.31 116 PHE A N 1
ATOM 886 C CA . PHE A 1 116 ? -0.231 6.569 8.876 1.00 88.31 116 PHE A CA 1
ATOM 887 C C . PHE A 1 116 ? -1.332 6.306 7.841 1.00 88.31 116 PHE A C 1
ATOM 889 O O . PHE A 1 116 ? -1.119 6.540 6.653 1.00 88.31 116 PHE A O 1
ATOM 896 N N . GLY A 1 117 ? -2.525 5.880 8.263 1.00 91.38 117 GLY A N 1
ATOM 897 C CA . GLY A 1 117 ? -3.636 5.669 7.333 1.00 91.38 117 GLY A CA 1
ATOM 898 C C . GLY A 1 117 ? -4.056 6.958 6.608 1.00 91.38 117 GLY A C 1
ATOM 899 O O . GLY A 1 117 ? -4.215 6.955 5.387 1.00 91.38 117 GLY A O 1
ATOM 900 N N . TRP A 1 118 ? -4.122 8.092 7.315 1.00 93.12 118 TRP A N 1
ATOM 901 C CA . TRP A 1 118 ? -4.381 9.399 6.694 1.00 93.12 118 TRP A CA 1
ATOM 902 C C . TRP A 1 118 ? -3.265 9.841 5.742 1.00 93.12 118 TRP A C 1
ATOM 904 O O . TRP A 1 118 ? -3.544 10.430 4.698 1.00 93.12 118 TRP A O 1
ATOM 914 N N . MET A 1 119 ? -2.007 9.510 6.043 1.00 91.50 119 MET A N 1
ATOM 915 C CA . MET A 1 119 ? -0.883 9.737 5.132 1.00 91.50 119 MET A CA 1
ATOM 916 C C . MET A 1 119 ? -1.034 8.931 3.834 1.00 91.50 119 MET A C 1
ATOM 918 O O . MET A 1 119 ? -0.771 9.454 2.748 1.00 91.50 119 MET A O 1
ATOM 922 N N . THR A 1 120 ? -1.491 7.681 3.924 1.00 91.19 120 THR A N 1
ATOM 923 C CA . THR A 1 120 ? -1.787 6.836 2.756 1.00 91.19 120 THR A CA 1
ATOM 924 C C . THR A 1 120 ? -2.896 7.450 1.899 1.00 91.19 120 THR A C 1
ATOM 926 O O . THR A 1 120 ? -2.727 7.582 0.685 1.00 91.19 120 THR A O 1
ATOM 929 N N . ILE A 1 121 ? -3.982 7.924 2.522 1.00 94.50 121 ILE A N 1
ATOM 930 C CA . ILE A 1 121 ? -5.075 8.634 1.834 1.00 94.50 121 ILE A CA 1
ATOM 931 C C . ILE A 1 121 ? -4.561 9.891 1.138 1.00 94.50 121 ILE A C 1
ATOM 933 O O . ILE A 1 121 ? -4.844 10.094 -0.042 1.00 94.50 121 ILE A O 1
ATOM 937 N N . LEU A 1 122 ? -3.757 10.700 1.826 1.00 90.75 122 LEU A N 1
ATOM 938 C CA . LEU A 1 122 ? -3.153 11.904 1.263 1.00 90.75 122 LEU A CA 1
ATOM 939 C C . LEU A 1 122 ? -2.275 11.584 0.044 1.00 90.75 122 LEU A C 1
ATOM 941 O O . LEU A 1 122 ? -2.373 12.245 -0.991 1.00 90.75 122 LEU A O 1
ATOM 945 N N . GLY A 1 123 ? -1.454 10.536 0.132 1.00 87.12 123 GLY A N 1
ATOM 946 C CA . GLY A 1 123 ? -0.651 10.052 -0.989 1.00 87.12 123 GLY A CA 1
ATOM 947 C C . GLY A 1 123 ? -1.500 9.627 -2.191 1.00 87.12 123 GLY A C 1
ATOM 948 O O . GLY A 1 123 ? -1.167 9.978 -3.325 1.00 87.12 123 GLY A O 1
ATOM 949 N N . GLY A 1 124 ? -2.605 8.915 -1.957 1.00 86.12 124 GLY A N 1
ATOM 950 C CA . GLY A 1 124 ? -3.575 8.555 -2.996 1.00 86.12 124 GLY A CA 1
ATOM 951 C C . GLY A 1 124 ? -4.279 9.773 -3.596 1.00 86.12 124 GLY A C 1
ATOM 952 O O . GLY A 1 124 ? -4.386 9.888 -4.815 1.00 86.12 124 GLY A O 1
ATOM 953 N N . ALA A 1 125 ? -4.692 10.730 -2.767 1.00 86.75 125 ALA A N 1
ATOM 954 C CA . ALA A 1 125 ? -5.356 11.955 -3.202 1.00 86.75 125 ALA A CA 1
ATOM 955 C C . ALA A 1 125 ? -4.472 12.795 -4.134 1.00 86.75 125 ALA A C 1
ATOM 957 O O . ALA A 1 125 ? -4.946 13.268 -5.167 1.00 86.75 125 ALA A O 1
ATOM 958 N N . VAL A 1 126 ? -3.170 12.888 -3.840 1.00 84.06 126 VAL A N 1
ATOM 959 C CA . VAL A 1 126 ? -2.179 13.495 -4.747 1.00 84.06 126 VAL A CA 1
ATOM 960 C C . VAL A 1 126 ? -2.112 12.745 -6.080 1.00 84.06 126 VAL A C 1
ATOM 962 O O . VAL A 1 126 ? -2.116 13.376 -7.132 1.00 84.06 126 VAL A O 1
ATOM 965 N N . GLN A 1 127 ? -2.061 11.407 -6.061 1.00 82.38 127 GLN A N 1
ATOM 966 C CA . GLN A 1 127 ? -1.970 10.597 -7.287 1.00 82.38 127 GLN A CA 1
ATOM 967 C C . GLN A 1 127 ? -3.194 10.752 -8.194 1.00 82.38 127 GLN A C 1
ATOM 969 O O . GLN A 1 127 ? -3.055 10.756 -9.416 1.00 82.38 127 GLN A O 1
ATOM 974 N N . HIS A 1 128 ? -4.376 10.898 -7.598 1.00 81.94 128 HIS A N 1
ATOM 975 C CA . HIS A 1 128 ? -5.648 11.027 -8.312 1.00 81.94 128 HIS A CA 1
ATOM 976 C C . HIS A 1 128 ? -6.090 12.484 -8.513 1.00 81.94 128 HIS A C 1
ATOM 978 O O . HIS A 1 128 ? -7.184 12.720 -9.016 1.00 81.94 128 HIS A O 1
ATOM 984 N N . ASN A 1 129 ? -5.242 13.461 -8.165 1.00 78.56 129 ASN A N 1
ATOM 985 C CA . ASN A 1 129 ? -5.527 14.900 -8.241 1.00 78.56 129 ASN A CA 1
ATOM 986 C C . ASN A 1 129 ? -6.832 15.312 -7.525 1.00 78.56 129 ASN A C 1
ATOM 988 O O . ASN A 1 129 ? -7.558 16.187 -7.998 1.00 78.56 129 ASN A O 1
ATOM 992 N N . ASN A 1 130 ? -7.140 14.687 -6.386 1.00 81.00 130 ASN A N 1
ATOM 993 C CA . ASN A 1 130 ? -8.298 15.035 -5.567 1.00 81.00 130 ASN A CA 1
ATOM 994 C C . ASN A 1 130 ? -7.875 15.993 -4.444 1.00 81.00 130 ASN A C 1
ATOM 996 O O . ASN A 1 130 ? -7.407 15.572 -3.385 1.00 81.00 130 ASN A O 1
ATOM 1000 N N . LEU A 1 131 ? -8.027 17.294 -4.697 1.00 77.62 131 LEU A N 1
ATOM 1001 C CA . LEU A 1 131 ? -7.600 18.342 -3.770 1.00 77.62 131 LEU A CA 1
ATOM 1002 C C . LEU A 1 131 ? -8.401 18.339 -2.459 1.00 77.62 131 LEU A C 1
ATOM 1004 O O . LEU A 1 131 ? -7.823 18.535 -1.394 1.00 77.62 131 LEU A O 1
ATOM 1008 N N . GLU A 1 132 ? -9.705 18.076 -2.532 1.00 83.38 132 GLU A N 1
ATOM 1009 C CA . GLU A 1 132 ? -10.605 18.093 -1.375 1.00 83.38 132 GLU A CA 1
ATOM 1010 C C . GLU A 1 132 ? -10.246 17.003 -0.357 1.00 83.38 132 GLU A C 1
ATOM 1012 O O . GLU A 1 132 ? -10.154 17.256 0.846 1.00 83.38 132 GLU A O 1
ATOM 1017 N N . VAL A 1 133 ? -9.984 15.779 -0.827 1.00 88.00 133 VAL A N 1
ATOM 1018 C CA . VAL A 1 133 ? -9.512 14.699 0.050 1.00 88.00 133 VAL A CA 1
ATOM 1019 C C . VAL A 1 133 ? -8.100 14.991 0.558 1.00 88.00 133 VAL A C 1
ATOM 1021 O O . VAL A 1 133 ? -7.809 14.729 1.724 1.00 88.00 133 VAL A O 1
ATOM 1024 N N . ALA A 1 134 ? -7.218 15.540 -0.283 1.00 84.12 134 ALA A N 1
ATOM 1025 C CA . ALA A 1 134 ? -5.847 15.849 0.119 1.00 84.12 134 ALA A CA 1
ATOM 1026 C C . ALA A 1 134 ? -5.797 16.881 1.259 1.00 84.12 134 ALA A C 1
ATOM 1028 O O . ALA A 1 134 ? -5.022 16.724 2.200 1.00 84.12 134 ALA A O 1
ATOM 1029 N N . GLU A 1 135 ? -6.629 17.919 1.211 1.00 81.38 135 GLU A N 1
ATOM 1030 C CA . GLU A 1 135 ? -6.723 18.904 2.291 1.00 81.38 135 GLU A CA 1
ATOM 1031 C C . GLU A 1 135 ? -7.209 18.263 3.595 1.00 81.38 135 GLU A C 1
ATOM 1033 O O . GLU A 1 135 ? -6.505 18.327 4.606 1.00 81.38 135 GLU A O 1
ATOM 1038 N N . ARG A 1 136 ? -8.337 17.538 3.552 1.00 87.44 136 ARG A N 1
ATOM 1039 C CA . ARG A 1 136 ? -8.876 16.837 4.730 1.00 87.44 136 ARG A CA 1
ATOM 1040 C C . ARG A 1 136 ? -7.856 15.877 5.340 1.00 87.44 136 ARG A C 1
ATOM 1042 O O . ARG A 1 136 ? -7.645 15.890 6.550 1.00 87.44 136 ARG A O 1
ATOM 1049 N N . ALA A 1 137 ? -7.194 15.065 4.518 1.00 89.56 137 ALA A N 1
ATOM 1050 C CA . ALA A 1 137 ? -6.214 14.095 4.993 1.00 89.56 137 ALA A CA 1
ATOM 1051 C C . ALA A 1 137 ? -4.983 14.768 5.625 1.00 89.56 137 ALA A C 1
ATOM 1053 O O . ALA A 1 137 ? -4.498 14.314 6.662 1.00 89.56 137 ALA A O 1
ATOM 1054 N N . ALA A 1 138 ? -4.498 15.877 5.056 1.00 84.81 138 ALA A N 1
ATOM 1055 C CA . ALA A 1 138 ? -3.376 16.628 5.619 1.00 84.81 138 ALA A CA 1
ATOM 1056 C C . ALA A 1 138 ? -3.702 17.223 6.999 1.00 84.81 138 ALA A C 1
ATOM 1058 O O . ALA A 1 138 ? -2.869 17.151 7.911 1.00 84.81 138 ALA A O 1
ATOM 1059 N N . ASP A 1 139 ? -4.915 17.747 7.180 1.00 84.56 139 ASP A N 1
ATOM 1060 C CA . ASP A 1 139 ? -5.378 18.253 8.475 1.00 84.56 139 ASP A CA 1
ATOM 1061 C C . ASP A 1 139 ? -5.478 17.143 9.525 1.00 84.56 139 ASP A C 1
ATOM 1063 O O . ASP A 1 139 ? -5.058 17.329 10.672 1.00 84.56 139 ASP A O 1
ATOM 1067 N N . GLN A 1 140 ? -5.943 15.955 9.131 1.00 88.62 140 GLN A N 1
ATOM 1068 C CA . GLN A 1 140 ? -5.987 14.795 10.022 1.00 88.62 140 GLN A CA 1
ATOM 1069 C C . GLN A 1 140 ? -4.589 14.340 10.447 1.00 88.62 140 GLN A C 1
ATOM 1071 O O . GLN A 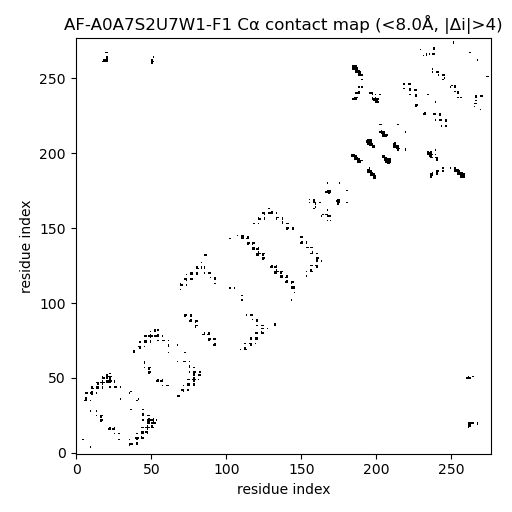1 140 ? -4.360 14.132 11.640 1.00 88.62 140 GLN A O 1
ATOM 1076 N N . VAL A 1 141 ? -3.619 14.267 9.525 1.00 87.38 141 VAL A N 1
ATOM 1077 C CA . VAL A 1 141 ? -2.225 13.945 9.889 1.00 87.38 141 VAL A CA 1
ATOM 1078 C C . VAL A 1 141 ? -1.664 14.986 10.853 1.00 87.38 141 VAL A C 1
ATOM 1080 O O . VAL A 1 141 ? -1.052 14.621 11.853 1.00 87.38 141 VAL A O 1
ATOM 1083 N N . LYS A 1 142 ? -1.896 16.279 10.609 1.00 83.25 142 LYS A N 1
ATOM 1084 C CA . LYS A 1 142 ? -1.432 17.355 11.498 1.00 83.25 142 LYS A CA 1
ATOM 1085 C C . LYS A 1 142 ? -2.023 17.244 12.908 1.00 83.25 142 LYS A C 1
ATOM 1087 O O . LYS A 1 142 ? -1.336 17.549 13.879 1.00 83.25 142 LYS A O 1
ATOM 1092 N N . ARG A 1 143 ? -3.283 16.821 13.018 1.00 83.62 143 ARG A N 1
ATOM 1093 C CA . ARG A 1 143 ? -3.984 16.621 14.294 1.00 83.62 143 ARG A CA 1
ATOM 1094 C C . ARG A 1 143 ? -3.483 15.384 15.043 1.00 83.62 143 ARG A C 1
ATOM 1096 O O . ARG A 1 143 ? -3.304 15.427 16.260 1.00 83.62 143 ARG A O 1
ATOM 1103 N N . LEU A 1 144 ? -3.283 14.279 14.329 1.00 84.12 144 LEU A N 1
ATOM 1104 C CA . LEU A 1 144 ? -3.005 12.970 14.918 1.00 84.12 144 LEU A CA 1
ATOM 1105 C C . LEU A 1 144 ? -1.517 12.738 15.171 1.00 84.12 144 LEU A C 1
ATOM 1107 O O . LEU A 1 144 ? -1.171 12.231 16.241 1.00 84.12 144 LEU A O 1
ATOM 1111 N N . SER A 1 145 ? -0.660 13.130 14.226 1.00 77.69 145 SER A N 1
ATOM 1112 C CA . SER A 1 145 ? 0.768 12.826 14.242 1.00 77.69 145 SER A CA 1
ATOM 1113 C C . SER A 1 145 ? 1.495 13.542 15.375 1.00 77.69 145 SER A C 1
ATOM 1115 O O . SER A 1 145 ? 1.417 14.764 15.536 1.00 77.69 145 SER A O 1
ATOM 1117 N N . LEU A 1 146 ? 2.259 12.756 16.125 1.00 73.44 146 LEU A N 1
ATOM 1118 C CA . LEU A 1 146 ? 3.128 13.213 17.205 1.00 73.44 146 LEU A CA 1
ATOM 1119 C C . LEU A 1 146 ? 4.565 13.464 16.720 1.00 73.44 146 LEU A C 1
ATOM 1121 O O . LEU A 1 146 ? 5.371 14.055 17.440 1.00 73.44 146 LEU A O 1
ATOM 1125 N N . HIS A 1 147 ? 4.889 13.059 15.489 1.00 75.69 147 HIS A N 1
ATOM 1126 C CA . HIS A 1 147 ? 6.230 13.143 14.929 1.00 75.69 147 HIS A CA 1
ATOM 1127 C C . HIS A 1 147 ? 6.341 14.270 13.903 1.00 75.69 147 HIS A C 1
ATOM 1129 O O . HIS A 1 147 ? 5.622 14.337 12.906 1.00 75.69 147 HIS A O 1
ATOM 1135 N N . GLN A 1 148 ? 7.325 15.143 14.110 1.00 71.62 148 GLN A N 1
ATOM 1136 C CA . GLN A 1 148 ? 7.538 16.306 13.251 1.00 71.62 148 GLN A CA 1
ATOM 1137 C C . GLN A 1 148 ? 7.799 15.935 11.779 1.00 71.62 148 GLN A C 1
ATOM 1139 O O . GLN A 1 148 ? 7.437 16.703 10.886 1.00 71.62 148 GLN A O 1
ATOM 1144 N N . GLU A 1 149 ? 8.412 14.777 11.521 1.00 73.12 149 GLU A N 1
ATOM 1145 C CA . GLU A 1 149 ? 8.719 14.289 10.171 1.00 73.12 149 GLU A CA 1
ATOM 1146 C C . GLU A 1 149 ? 7.468 13.875 9.392 1.00 73.12 149 GLU A C 1
ATOM 1148 O O . GLU A 1 149 ? 7.337 14.215 8.218 1.00 73.12 149 GLU A O 1
ATOM 1153 N N . GLU A 1 150 ? 6.500 13.233 10.043 1.00 71.94 150 GLU A N 1
ATOM 1154 C CA . GLU A 1 150 ? 5.217 12.899 9.419 1.00 71.94 150 GLU A CA 1
ATOM 1155 C C . GLU A 1 150 ? 4.432 14.174 9.089 1.00 71.94 150 GLU A C 1
ATOM 1157 O O . GLU A 1 150 ? 3.948 14.336 7.972 1.00 71.94 150 GLU A O 1
ATOM 1162 N N . GLN A 1 151 ? 4.386 15.148 10.002 1.00 72.94 151 GLN A N 1
ATOM 1163 C CA . GLN A 1 151 ? 3.736 16.436 9.729 1.00 72.94 151 GLN A CA 1
ATOM 1164 C C . GLN A 1 151 ? 4.388 17.182 8.550 1.00 72.94 151 GLN A C 1
ATOM 1166 O O . GLN A 1 151 ? 3.695 17.792 7.731 1.00 72.94 151 GLN A O 1
ATOM 1171 N N . LYS A 1 152 ? 5.722 17.123 8.432 1.00 73.56 152 LYS A N 1
ATOM 1172 C CA . LYS A 1 152 ? 6.456 17.675 7.281 1.00 73.56 152 LYS A CA 1
ATOM 1173 C C . LYS A 1 152 ? 6.109 16.932 5.991 1.00 73.56 152 LYS A C 1
ATOM 1175 O O . LYS A 1 152 ? 5.831 17.584 4.987 1.00 73.56 152 LYS A O 1
ATOM 1180 N N . ALA A 1 153 ? 6.096 15.600 6.011 1.00 74.38 153 ALA A N 1
ATOM 1181 C CA . ALA A 1 153 ? 5.752 14.782 4.851 1.00 74.38 153 ALA A CA 1
ATOM 1182 C C . ALA A 1 153 ? 4.324 15.063 4.357 1.00 74.38 153 ALA A C 1
ATOM 1184 O O . ALA A 1 153 ? 4.121 15.268 3.160 1.00 74.38 153 ALA A O 1
ATOM 1185 N N . ALA A 1 154 ? 3.356 15.182 5.271 1.00 76.31 154 ALA A N 1
ATOM 1186 C CA . ALA A 1 154 ? 1.985 15.548 4.927 1.00 76.31 154 ALA A CA 1
ATOM 1187 C C . ALA A 1 154 ? 1.907 16.949 4.315 1.00 76.31 154 ALA A C 1
ATOM 1189 O O . ALA A 1 154 ? 1.251 17.149 3.296 1.00 76.31 154 ALA A O 1
ATOM 1190 N N . HIS A 1 155 ? 2.637 17.918 4.871 1.00 72.75 155 HIS A N 1
ATOM 1191 C CA . HIS A 1 155 ? 2.686 19.259 4.297 1.00 72.75 155 HIS A CA 1
ATOM 1192 C C . HIS A 1 155 ? 3.252 19.267 2.865 1.00 72.75 155 HIS A C 1
ATOM 1194 O O . HIS A 1 155 ? 2.724 19.960 1.996 1.00 72.75 155 HIS A O 1
ATOM 1200 N N . ILE A 1 156 ? 4.292 18.470 2.596 1.00 74.06 156 ILE A N 1
ATOM 1201 C CA . ILE A 1 156 ? 4.865 18.319 1.249 1.00 74.06 156 ILE A CA 1
ATOM 1202 C C . ILE A 1 156 ? 3.837 17.718 0.283 1.00 74.06 156 ILE A C 1
ATOM 1204 O O . ILE A 1 156 ? 3.668 18.229 -0.824 1.00 74.06 156 ILE A O 1
ATOM 1208 N N . LEU A 1 157 ? 3.131 16.661 0.692 1.00 75.75 157 LEU A N 1
ATOM 1209 C CA . LEU A 1 157 ? 2.098 16.029 -0.134 1.00 75.75 157 LEU A CA 1
ATOM 1210 C C . LEU A 1 157 ? 0.913 16.966 -0.399 1.00 75.75 157 LEU A C 1
ATOM 1212 O O . LEU A 1 157 ? 0.427 17.033 -1.523 1.00 75.75 157 LEU A O 1
ATOM 1216 N N . TRP A 1 158 ? 0.490 17.754 0.584 1.00 75.12 158 TRP A N 1
ATOM 1217 C CA . TRP A 1 158 ? -0.550 18.764 0.388 1.00 75.12 158 TRP A CA 1
ATOM 1218 C C . TRP A 1 158 ? -0.124 19.871 -0.594 1.00 75.12 158 TRP A C 1
ATOM 1220 O O . TRP A 1 158 ? -0.906 20.290 -1.450 1.00 75.12 158 TRP A O 1
ATOM 1230 N N . ASN A 1 159 ? 1.138 20.315 -0.543 1.00 70.12 159 ASN A N 1
ATOM 1231 C CA . ASN A 1 159 ? 1.674 21.256 -1.534 1.00 70.12 159 ASN A CA 1
ATOM 1232 C C . ASN A 1 159 ? 1.698 20.639 -2.943 1.00 70.12 159 ASN A C 1
ATOM 1234 O O . ASN A 1 159 ? 1.350 21.315 -3.912 1.00 70.12 159 ASN A O 1
ATOM 1238 N N . LEU A 1 160 ? 2.063 19.355 -3.057 1.00 68.88 160 LEU A N 1
ATOM 1239 C CA . LEU A 1 160 ? 2.003 18.601 -4.315 1.00 68.88 160 LEU A CA 1
ATOM 1240 C C . LEU A 1 160 ? 0.579 18.512 -4.872 1.00 68.88 160 LEU A C 1
ATOM 1242 O O . LEU A 1 160 ? 0.402 18.656 -6.079 1.00 68.88 160 LEU A O 1
ATOM 1246 N N . ALA A 1 161 ? -0.425 18.300 -4.016 1.00 75.44 161 ALA A N 1
ATOM 1247 C CA . ALA A 1 161 ? -1.827 18.259 -4.432 1.00 75.44 161 ALA A CA 1
ATOM 1248 C C . ALA A 1 161 ? -2.293 19.600 -5.027 1.00 75.44 161 ALA A C 1
ATOM 1250 O O . ALA A 1 161 ? -2.991 19.610 -6.035 1.00 75.44 161 ALA A O 1
ATOM 1251 N N . GLN A 1 162 ? -1.881 20.730 -4.440 1.00 65.31 162 GLN A N 1
ATOM 1252 C CA . GLN A 1 162 ? -2.269 22.066 -4.914 1.00 65.31 162 GLN A CA 1
ATOM 1253 C C . GLN A 1 162 ? -1.555 22.503 -6.193 1.00 65.31 162 GLN A C 1
ATOM 1255 O O . GLN A 1 162 ? -2.169 23.109 -7.067 1.00 65.31 162 GLN A O 1
ATOM 1260 N N . LYS A 1 163 ? -0.241 22.267 -6.276 1.00 64.06 163 LYS A N 1
ATOM 1261 C CA . LYS A 1 163 ? 0.615 22.807 -7.349 1.00 64.06 163 LYS A CA 1
ATOM 1262 C C . LYS A 1 163 ? 0.842 21.816 -8.492 1.00 64.06 163 LYS A C 1
ATOM 1264 O O . LYS A 1 163 ? 1.429 22.172 -9.510 1.00 64.06 163 LYS A O 1
ATOM 1269 N N . GLY A 1 164 ? 0.367 20.582 -8.337 1.00 53.88 164 GLY A N 1
ATOM 1270 C CA . GLY A 1 164 ? 0.669 19.484 -9.241 1.00 53.88 164 GLY A CA 1
ATOM 1271 C C . GLY A 1 164 ? 2.086 18.941 -9.032 1.00 53.88 164 GLY A C 1
ATOM 1272 O O . GLY A 1 164 ? 2.979 19.592 -8.489 1.00 53.88 164 GLY A O 1
ATOM 1273 N N . SER A 1 165 ? 2.312 17.708 -9.490 1.00 50.38 165 SER A N 1
ATOM 1274 C CA . SER A 1 165 ? 3.549 16.953 -9.230 1.00 50.38 165 SER A CA 1
ATOM 1275 C C . SER A 1 165 ? 4.833 17.544 -9.846 1.00 50.38 165 SER A C 1
ATOM 1277 O O . SER A 1 165 ? 5.909 16.985 -9.636 1.00 50.38 165 SER A O 1
ATOM 1279 N N . SER A 1 166 ? 4.758 18.640 -10.612 1.00 44.38 166 SER A N 1
ATOM 1280 C CA . SER A 1 166 ? 5.915 19.233 -11.298 1.00 44.38 166 SER A CA 1
ATOM 1281 C C . SER A 1 166 ? 6.655 20.314 -10.504 1.00 44.38 166 SER A C 1
ATOM 1283 O O . SER A 1 166 ? 7.814 20.574 -10.821 1.00 44.38 166 SER A O 1
ATOM 1285 N N . GLU A 1 167 ? 6.057 20.924 -9.473 1.00 46.50 167 GLU A N 1
ATOM 1286 C CA . GLU A 1 167 ? 6.663 22.068 -8.767 1.00 46.50 167 GLU A CA 1
ATOM 1287 C C . GLU A 1 167 ? 6.552 21.944 -7.238 1.00 46.50 167 GLU A C 1
ATOM 1289 O O . GLU A 1 167 ? 5.686 22.515 -6.578 1.00 46.50 167 GLU A O 1
ATOM 1294 N N . LEU A 1 168 ? 7.482 21.183 -6.654 1.00 46.56 168 LEU A N 1
ATOM 1295 C CA . LEU A 1 168 ? 7.694 21.098 -5.206 1.00 46.56 168 LEU A CA 1
ATOM 1296 C C . LEU A 1 168 ? 8.262 22.418 -4.664 1.00 46.56 168 LEU A C 1
ATOM 1298 O O . LEU A 1 168 ? 9.479 22.631 -4.675 1.00 46.56 168 LEU A O 1
ATOM 1302 N N . LEU A 1 169 ? 7.375 23.285 -4.181 1.00 47.56 169 LEU A N 1
ATOM 1303 C CA . LEU A 1 169 ? 7.708 24.547 -3.524 1.00 47.56 169 LEU A CA 1
ATOM 1304 C C . LEU A 1 169 ? 7.325 24.505 -2.034 1.00 47.56 169 LEU A C 1
ATOM 1306 O O . LEU A 1 169 ? 6.317 23.898 -1.668 1.00 47.56 169 LEU A O 1
ATOM 1310 N N . ASP A 1 170 ? 8.100 25.167 -1.183 1.00 46.72 170 ASP A N 1
ATOM 1311 C CA . ASP A 1 170 ? 7.800 25.379 0.231 1.00 46.72 170 ASP A CA 1
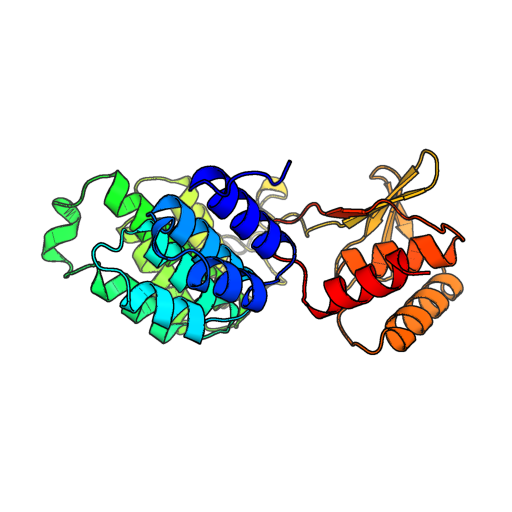ATOM 1312 C C . ASP A 1 170 ? 6.754 26.497 0.450 1.00 46.72 170 ASP A C 1
ATOM 1314 O O . ASP A 1 170 ? 6.154 27.026 -0.495 1.00 46.72 170 ASP A O 1
ATOM 1318 N N . LYS A 1 171 ? 6.514 26.852 1.723 1.00 40.06 171 LYS A N 1
ATOM 1319 C CA . LYS A 1 171 ? 5.523 27.862 2.142 1.00 40.06 171 LYS A CA 1
ATOM 1320 C C . LYS A 1 171 ? 5.802 29.267 1.598 1.00 40.06 171 LYS A C 1
ATOM 1322 O O . LYS A 1 171 ? 4.884 30.082 1.580 1.00 40.06 171 LYS A O 1
ATOM 1327 N N . THR A 1 172 ? 7.030 29.558 1.172 1.00 43.94 172 THR A N 1
ATOM 1328 C CA . THR A 1 172 ? 7.431 30.846 0.590 1.00 43.94 172 THR A CA 1
ATOM 1329 C C . THR A 1 172 ? 7.493 30.805 -0.935 1.00 43.94 172 THR A C 1
ATOM 1331 O O . THR A 1 172 ? 7.751 31.829 -1.562 1.00 43.94 172 THR A O 1
ATOM 1334 N N . GLY A 1 173 ? 7.193 29.656 -1.551 1.00 44.12 173 GLY A N 1
ATOM 1335 C CA . GLY A 1 173 ? 7.282 29.486 -2.998 1.00 44.12 173 GLY A CA 1
ATOM 1336 C C . GLY A 1 173 ? 8.694 29.153 -3.481 1.00 44.12 173 GLY A C 1
ATOM 1337 O O . GLY A 1 173 ? 8.952 29.263 -4.676 1.00 44.12 173 GLY A O 1
ATOM 1338 N N . GLU A 1 174 ? 9.598 28.736 -2.590 1.00 45.91 174 GLU A N 1
ATOM 1339 C CA . GLU A 1 174 ? 10.964 28.337 -2.931 1.00 45.91 174 GLU A CA 1
ATOM 1340 C C . GLU A 1 174 ? 11.069 26.824 -3.134 1.00 45.91 174 GLU A C 1
ATOM 1342 O O . GLU A 1 174 ? 10.355 26.031 -2.524 1.00 45.91 174 GLU A O 1
ATOM 1347 N N . ARG A 1 175 ? 11.955 26.395 -4.035 1.00 43.22 175 ARG A N 1
ATOM 1348 C CA . ARG A 1 175 ? 12.095 24.983 -4.405 1.00 43.22 175 ARG A CA 1
ATOM 1349 C C . ARG A 1 175 ? 12.625 24.167 -3.225 1.00 43.22 175 ARG A C 1
ATOM 1351 O O . ARG A 1 175 ? 13.686 24.479 -2.690 1.00 43.22 175 ARG A O 1
ATOM 1358 N N . LEU A 1 176 ? 11.922 23.087 -2.871 1.00 48.91 176 LEU A N 1
ATOM 1359 C CA . LEU A 1 176 ? 12.321 22.236 -1.746 1.00 48.91 176 LEU A CA 1
ATOM 1360 C C . LEU A 1 176 ? 13.747 21.672 -1.938 1.00 48.91 176 LEU A C 1
ATOM 1362 O O . LEU A 1 176 ? 14.104 21.285 -3.063 1.00 48.91 176 LEU A O 1
ATOM 1366 N N . PRO A 1 177 ? 14.543 21.576 -0.852 1.00 43.88 177 PRO A N 1
ATOM 1367 C CA . PRO A 1 177 ? 15.883 21.001 -0.877 1.00 43.88 177 PRO A CA 1
ATOM 1368 C C . PRO A 1 177 ? 15.920 19.621 -1.543 1.00 43.88 177 PRO A C 1
ATOM 1370 O O . PRO A 1 177 ? 15.033 18.797 -1.332 1.00 43.88 177 PRO A O 1
ATOM 1373 N N . VAL A 1 178 ? 16.983 19.340 -2.305 1.00 39.62 178 VAL A N 1
ATOM 1374 C CA . VAL A 1 178 ? 17.137 18.114 -3.120 1.00 39.62 178 VAL A CA 1
ATOM 1375 C C . VAL A 1 178 ? 16.926 16.819 -2.317 1.00 39.62 178 VAL A C 1
ATOM 1377 O O . VAL A 1 178 ? 16.385 15.860 -2.850 1.00 39.62 178 VAL A O 1
ATOM 1380 N N . HIS A 1 179 ? 17.275 16.802 -1.027 1.00 42.78 179 HIS A N 1
ATOM 1381 C CA . HIS A 1 179 ? 17.111 15.636 -0.147 1.00 42.78 179 HIS A CA 1
ATOM 1382 C C . HIS A 1 179 ? 15.656 15.348 0.279 1.00 42.78 179 HIS A C 1
ATOM 1384 O O . HIS A 1 179 ? 15.394 14.300 0.859 1.00 42.78 179 HIS A O 1
ATOM 1390 N N . LEU A 1 180 ? 14.720 16.264 0.014 1.00 38.03 180 LEU A N 1
ATOM 1391 C CA . LEU A 1 180 ? 13.284 16.118 0.294 1.00 38.03 180 LEU A CA 1
ATOM 1392 C C . LEU A 1 180 ? 12.460 15.886 -0.980 1.00 38.03 180 LEU A C 1
ATOM 1394 O O . LEU A 1 180 ? 11.241 15.728 -0.914 1.00 38.03 180 LEU A O 1
ATOM 1398 N N . GLN A 1 181 ? 13.104 15.875 -2.149 1.00 38.44 181 GLN A N 1
ATOM 1399 C CA . GLN A 1 181 ? 12.457 15.491 -3.397 1.00 38.44 181 GLN A CA 1
ATOM 1400 C C . GLN A 1 181 ? 12.379 13.965 -3.453 1.00 38.44 181 GLN A C 1
ATOM 1402 O O . GLN A 1 181 ? 13.366 13.279 -3.193 1.00 38.44 181 GLN A O 1
ATOM 1407 N N . LYS A 1 182 ? 11.203 13.424 -3.798 1.00 40.75 182 LYS A N 1
ATOM 1408 C CA . LYS A 1 182 ? 11.030 11.981 -3.993 1.00 40.75 182 LYS A CA 1
ATOM 1409 C C . LYS A 1 182 ? 12.030 11.524 -5.055 1.00 40.75 182 LYS A C 1
ATOM 1411 O O . LYS A 1 182 ? 11.900 11.915 -6.217 1.00 40.75 182 LYS A O 1
ATOM 1416 N N . GLU A 1 183 ? 13.016 10.711 -4.675 1.00 42.53 183 GLU A N 1
ATOM 1417 C CA . GLU A 1 183 ? 13.862 10.042 -5.658 1.00 42.53 183 GLU A CA 1
ATOM 1418 C C . GLU A 1 183 ? 12.933 9.251 -6.584 1.00 42.53 183 GLU A C 1
ATOM 1420 O O . GLU A 1 183 ? 12.184 8.374 -6.145 1.00 42.53 183 GLU A O 1
ATOM 1425 N N . GLN A 1 184 ? 12.902 9.614 -7.868 1.00 52.72 184 GLN A N 1
ATOM 1426 C CA . GLN A 1 184 ? 12.106 8.873 -8.837 1.00 52.72 184 GLN A CA 1
ATOM 1427 C C . GLN A 1 184 ? 12.579 7.421 -8.827 1.00 52.72 184 GLN A C 1
ATOM 1429 O O . GLN A 1 184 ? 13.765 7.159 -9.015 1.00 52.72 184 GLN A O 1
ATOM 1434 N N . GLY A 1 185 ? 11.652 6.490 -8.597 1.00 62.69 185 GLY A N 1
ATOM 1435 C CA . GLY A 1 185 ? 11.953 5.067 -8.509 1.00 62.69 185 GLY A CA 1
ATOM 1436 C C . GLY A 1 185 ? 12.686 4.576 -9.756 1.00 62.69 185 GLY A C 1
ATOM 1437 O O . GLY A 1 185 ? 12.115 4.547 -10.852 1.00 62.69 185 GLY A O 1
ATOM 1438 N N . LYS A 1 186 ? 13.954 4.187 -9.592 1.00 77.50 186 LYS A N 1
ATOM 1439 C CA . LYS A 1 186 ? 14.795 3.713 -10.695 1.00 77.50 186 LYS A CA 1
ATOM 1440 C C . LYS A 1 186 ? 14.777 2.196 -10.752 1.00 77.50 186 LYS A C 1
ATOM 1442 O O . LYS A 1 186 ? 14.896 1.521 -9.732 1.00 77.50 186 LYS A O 1
ATOM 1447 N N . SER A 1 187 ? 14.705 1.664 -11.962 1.00 82.38 187 SER A N 1
ATOM 1448 C CA . SER A 1 187 ? 14.911 0.236 -12.203 1.00 82.38 187 SER A CA 1
ATOM 1449 C C . SER A 1 187 ? 16.257 0.034 -12.866 1.00 82.38 187 SER A C 1
ATOM 1451 O O . SER A 1 187 ? 16.599 0.755 -13.800 1.00 82.38 187 SER A O 1
ATOM 1453 N N . THR A 1 188 ? 17.042 -0.914 -12.368 1.00 84.81 188 THR A N 1
ATOM 1454 C CA . THR A 1 188 ? 18.427 -1.130 -12.794 1.00 84.81 188 THR A CA 1
ATOM 1455 C C . THR A 1 188 ? 18.595 -2.517 -13.384 1.00 84.81 188 THR A C 1
ATOM 1457 O O . THR A 1 188 ? 18.290 -3.500 -12.720 1.00 84.81 188 THR A O 1
ATOM 1460 N N . VAL A 1 189 ? 19.134 -2.608 -14.596 1.00 87.12 189 VAL A N 1
ATOM 1461 C CA . VAL A 1 189 ? 19.592 -3.871 -15.190 1.00 87.12 189 VAL A CA 1
ATOM 1462 C C . VAL A 1 189 ? 21.106 -3.984 -15.112 1.00 87.12 189 VAL A C 1
ATOM 1464 O O . VAL A 1 189 ? 21.818 -2.981 -15.174 1.00 87.12 189 VAL A O 1
ATOM 1467 N N . VAL A 1 190 ? 21.610 -5.205 -14.966 1.00 84.75 190 VAL A N 1
ATOM 1468 C CA . VAL A 1 190 ? 23.053 -5.477 -14.990 1.00 84.75 190 VAL A CA 1
ATOM 1469 C C . VAL A 1 190 ? 23.426 -6.052 -16.348 1.00 84.75 190 VAL A C 1
ATOM 1471 O O . VAL A 1 190 ? 22.946 -7.120 -16.711 1.00 84.75 190 VAL A O 1
ATOM 1474 N N . LEU A 1 191 ? 24.286 -5.343 -17.084 1.00 81.19 191 LEU A N 1
ATOM 1475 C CA . LEU A 1 191 ? 24.895 -5.815 -18.329 1.00 81.19 191 LEU A CA 1
ATOM 1476 C C . LEU A 1 191 ? 26.407 -5.930 -18.119 1.00 81.19 191 LEU A C 1
ATOM 1478 O O . LEU A 1 191 ? 27.125 -4.927 -18.046 1.00 81.19 191 LEU A O 1
ATOM 1482 N N . GLY A 1 192 ? 26.899 -7.161 -17.970 1.00 81.19 192 GLY A N 1
ATOM 1483 C CA . GLY A 1 192 ? 28.297 -7.422 -17.623 1.00 81.19 192 GLY A CA 1
ATOM 1484 C C . GLY A 1 192 ? 28.684 -6.788 -16.281 1.00 81.19 192 GLY A C 1
ATOM 1485 O O . GLY A 1 192 ? 28.155 -7.159 -15.238 1.00 81.19 192 GLY A O 1
ATOM 1486 N N . LYS A 1 193 ? 29.619 -5.826 -16.300 1.00 80.25 193 LYS A N 1
ATOM 1487 C CA . LYS A 1 193 ? 30.064 -5.079 -15.101 1.00 80.25 193 LYS A CA 1
ATOM 1488 C C . LYS A 1 193 ? 29.323 -3.754 -14.887 1.00 80.25 193 LYS A C 1
ATOM 1490 O O . LYS A 1 193 ? 29.602 -3.052 -13.918 1.00 80.25 193 LYS A O 1
ATOM 1495 N N . SER A 1 194 ? 28.412 -3.397 -15.787 1.00 84.56 194 SER A N 1
ATOM 1496 C CA . SER A 1 194 ? 27.720 -2.111 -15.765 1.00 84.56 194 SER A CA 1
ATOM 1497 C C . SER A 1 194 ? 26.321 -2.256 -15.182 1.00 84.56 194 SER A C 1
ATOM 1499 O O . SER A 1 194 ? 25.546 -3.120 -15.594 1.00 84.56 194 SER A O 1
ATOM 1501 N N . ARG A 1 195 ? 25.982 -1.375 -14.240 1.00 85.88 195 ARG A N 1
ATOM 1502 C CA . ARG A 1 195 ? 24.624 -1.196 -13.718 1.00 85.88 195 ARG A CA 1
ATOM 1503 C C . ARG A 1 195 ? 23.959 -0.075 -14.497 1.00 85.88 195 ARG A C 1
ATOM 1505 O O . ARG A 1 195 ? 24.454 1.049 -14.488 1.00 85.88 195 ARG A O 1
ATOM 1512 N N . ILE A 1 196 ? 22.867 -0.385 -15.179 1.00 87.44 196 ILE A N 1
ATOM 1513 C CA . ILE A 1 196 ? 22.190 0.538 -16.082 1.00 87.44 196 ILE A CA 1
ATOM 1514 C C . ILE A 1 196 ? 20.805 0.842 -15.528 1.00 87.44 196 ILE A C 1
ATOM 1516 O O . ILE A 1 196 ? 19.950 -0.040 -15.492 1.00 87.44 196 ILE A O 1
ATOM 1520 N N . SER A 1 197 ? 20.593 2.072 -15.070 1.00 86.31 197 SER A N 1
ATOM 1521 C CA . SER A 1 197 ? 19.363 2.489 -14.394 1.00 86.31 197 SER A CA 1
ATOM 1522 C C . SER A 1 197 ? 18.481 3.352 -15.292 1.00 86.31 197 SER A C 1
ATOM 1524 O O . SER A 1 197 ? 18.972 4.238 -15.990 1.00 86.31 197 SER A O 1
ATOM 1526 N N . PHE A 1 198 ? 17.173 3.123 -15.214 1.00 86.00 198 PHE A N 1
ATOM 1527 C CA . PHE A 1 198 ? 16.138 3.815 -15.977 1.00 86.00 198 PHE A CA 1
ATOM 1528 C C . PHE A 1 198 ? 15.087 4.410 -15.049 1.00 86.00 198 PHE A C 1
ATOM 1530 O O . PHE A 1 198 ? 14.851 3.910 -13.947 1.00 86.00 198 PHE A O 1
ATOM 1537 N N . VAL A 1 199 ? 14.444 5.465 -15.531 1.00 80.88 199 VAL A N 1
ATOM 1538 C CA . VAL A 1 199 ? 13.385 6.214 -14.853 1.00 80.88 199 VAL A CA 1
ATOM 1539 C C . VAL A 1 199 ? 12.081 6.032 -15.634 1.00 80.88 199 VAL A C 1
ATOM 1541 O O . VAL A 1 199 ? 12.095 5.846 -16.850 1.00 80.88 199 VAL A O 1
ATOM 1544 N N . ALA A 1 200 ? 10.944 6.015 -14.936 1.00 73.38 200 ALA A N 1
ATOM 1545 C CA . ALA A 1 200 ? 9.645 5.864 -15.586 1.00 73.38 200 ALA A CA 1
ATOM 1546 C C . ALA A 1 200 ? 9.331 7.090 -16.461 1.00 73.38 200 ALA A C 1
ATOM 1548 O O . ALA A 1 200 ? 9.626 8.217 -16.074 1.00 73.38 200 ALA A O 1
ATOM 1549 N N . ASN A 1 201 ? 8.719 6.868 -17.625 1.00 69.06 201 ASN A N 1
ATOM 1550 C CA . ASN A 1 201 ? 8.414 7.878 -18.649 1.00 69.06 201 ASN A CA 1
ATOM 1551 C C . ASN A 1 201 ? 9.637 8.605 -19.245 1.00 69.06 201 ASN A C 1
ATOM 1553 O O . ASN A 1 201 ? 9.461 9.540 -20.024 1.00 69.06 201 ASN A O 1
ATOM 1557 N N . ASP A 1 202 ? 10.863 8.167 -18.942 1.00 75.88 202 ASP A N 1
ATOM 1558 C CA . ASP A 1 202 ? 12.082 8.704 -19.544 1.00 75.88 202 ASP A CA 1
ATOM 1559 C C . ASP A 1 202 ? 12.713 7.670 -20.487 1.00 75.88 202 ASP A C 1
ATOM 1561 O O . ASP A 1 202 ? 13.268 6.651 -20.077 1.00 75.88 202 ASP A O 1
ATOM 1565 N N . LEU A 1 203 ? 12.593 7.936 -21.788 1.00 74.88 203 LEU A N 1
ATOM 1566 C CA . LEU A 1 203 ? 13.248 7.175 -22.858 1.00 74.88 203 LEU A CA 1
ATOM 1567 C C . LEU A 1 203 ? 14.425 7.941 -23.470 1.00 74.88 203 LEU A C 1
ATOM 1569 O O . LEU A 1 203 ? 14.933 7.543 -24.518 1.00 74.88 203 LEU A O 1
ATOM 1573 N N . ILE A 1 204 ? 14.814 9.066 -22.880 1.00 76.75 204 ILE A N 1
ATOM 1574 C CA . ILE A 1 204 ? 15.909 9.909 -23.349 1.00 76.75 204 ILE A CA 1
ATOM 1575 C C . ILE A 1 204 ? 17.123 9.640 -22.477 1.00 76.75 204 ILE A C 1
ATOM 1577 O O . ILE A 1 204 ? 18.181 9.316 -23.012 1.00 76.75 204 ILE A O 1
ATOM 1581 N N . SER A 1 205 ? 16.954 9.698 -21.161 1.00 81.12 205 SER A N 1
ATOM 1582 C CA . SER A 1 205 ? 18.049 9.574 -20.209 1.00 81.12 205 SER A CA 1
ATOM 1583 C C . SER A 1 205 ? 18.107 8.181 -19.596 1.00 81.12 205 SER A C 1
ATOM 1585 O O . SER A 1 205 ? 17.099 7.529 -19.323 1.00 81.12 205 SER A O 1
ATOM 1587 N N . PHE A 1 206 ? 19.324 7.726 -19.336 1.00 85.81 206 PHE A N 1
ATOM 1588 C CA . PHE A 1 206 ? 19.600 6.537 -18.542 1.00 85.81 206 PHE A CA 1
ATOM 1589 C C . PHE A 1 206 ? 20.908 6.736 -17.777 1.00 85.81 206 PHE A C 1
ATOM 1591 O O . PHE A 1 206 ? 21.653 7.671 -18.051 1.00 85.81 206 PHE A O 1
ATOM 1598 N N . TYR A 1 207 ? 21.202 5.884 -16.800 1.00 84.25 207 TYR A N 1
ATOM 1599 C CA . TYR A 1 207 ? 22.400 6.032 -15.972 1.00 84.25 207 TYR A CA 1
ATOM 1600 C C . TYR A 1 207 ? 23.276 4.795 -16.082 1.00 84.25 207 TYR A C 1
ATOM 1602 O O . TYR A 1 207 ? 22.785 3.696 -15.854 1.00 84.25 207 TYR A O 1
ATOM 1610 N N . ILE A 1 208 ? 24.569 4.958 -16.357 1.00 85.62 208 ILE A N 1
ATOM 1611 C CA 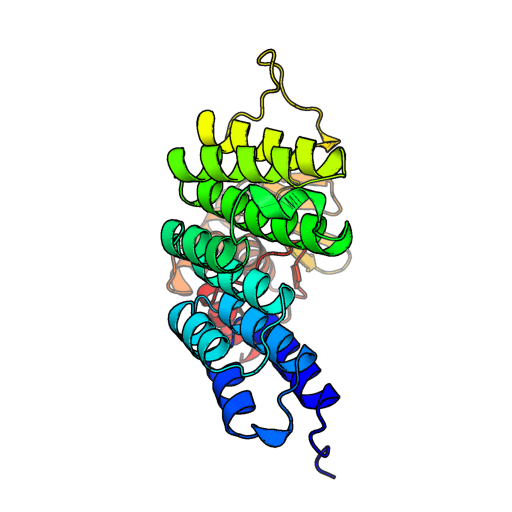. ILE A 1 208 ? 25.559 3.877 -16.273 1.00 85.62 208 ILE A CA 1
ATOM 1612 C C . ILE A 1 208 ? 26.370 4.081 -14.999 1.00 85.62 208 ILE A C 1
ATOM 1614 O O . ILE A 1 208 ? 27.072 5.080 -14.866 1.00 85.62 208 ILE A O 1
ATOM 1618 N N . ASN A 1 209 ? 26.276 3.148 -14.051 1.00 83.88 209 ASN A N 1
ATOM 1619 C CA . ASN A 1 209 ? 26.943 3.223 -12.745 1.00 83.88 209 ASN A CA 1
ATOM 1620 C C . ASN A 1 209 ? 26.698 4.566 -12.023 1.00 83.88 209 ASN A C 1
ATOM 1622 O O . ASN A 1 209 ? 27.588 5.104 -11.374 1.00 83.88 209 ASN A O 1
ATOM 1626 N N . GLY A 1 210 ? 25.490 5.122 -12.169 1.00 76.62 210 GLY A N 1
ATOM 1627 C CA . GLY A 1 210 ? 25.097 6.410 -11.586 1.00 76.62 210 GLY A CA 1
ATOM 1628 C C . GLY A 1 210 ? 25.421 7.642 -12.439 1.00 76.62 210 GLY A C 1
ATOM 1629 O O . GLY A 1 210 ? 24.934 8.724 -12.126 1.00 76.62 210 GLY A O 1
ATOM 1630 N N . VAL A 1 211 ? 26.166 7.499 -13.539 1.00 76.25 211 VAL A N 1
ATOM 1631 C CA . VAL A 1 211 ? 26.494 8.606 -14.451 1.00 76.25 211 VAL A CA 1
ATOM 1632 C C . VAL A 1 211 ? 25.400 8.751 -15.516 1.00 76.25 211 VAL A C 1
ATOM 1634 O O . VAL A 1 211 ? 25.129 7.766 -16.206 1.00 76.25 211 VAL A O 1
ATOM 1637 N N . PRO A 1 212 ? 24.776 9.933 -15.681 1.00 83.12 212 PRO A N 1
ATOM 1638 C CA . PRO A 1 212 ? 23.741 10.156 -16.689 1.00 83.12 212 PRO A CA 1
ATOM 1639 C C . PRO A 1 212 ? 24.299 10.047 -18.114 1.00 83.12 212 PRO A C 1
ATOM 1641 O O . PRO A 1 212 ? 25.421 10.462 -18.396 1.00 83.12 212 PRO A O 1
ATOM 1644 N N . GLN A 1 213 ? 23.496 9.472 -19.001 1.00 86.31 213 GLN A N 1
ATOM 1645 C CA . GLN A 1 213 ? 23.770 9.212 -20.411 1.00 86.31 213 GLN A CA 1
ATOM 1646 C C . GLN A 1 213 ? 22.488 9.419 -21.225 1.00 86.31 213 GLN A C 1
ATOM 1648 O O . GLN A 1 213 ? 21.383 9.281 -20.695 1.00 86.31 213 GLN A O 1
ATOM 1653 N N . GLU A 1 214 ? 22.627 9.683 -22.524 1.00 86.50 214 GLU A N 1
ATOM 1654 C CA . GLU A 1 214 ? 21.494 9.817 -23.444 1.00 86.50 214 GLU A CA 1
ATOM 1655 C C . GLU A 1 214 ? 21.385 8.624 -24.400 1.00 86.50 214 GLU A C 1
ATOM 1657 O O . GLU A 1 214 ? 22.354 8.189 -25.026 1.00 86.50 214 GLU A O 1
ATOM 1662 N N . LEU A 1 215 ? 20.174 8.089 -24.542 1.00 84.12 215 LEU A N 1
ATOM 1663 C CA . LEU A 1 215 ? 19.846 7.058 -25.520 1.00 84.12 215 LEU A CA 1
ATOM 1664 C C . LEU A 1 215 ? 19.818 7.659 -26.926 1.00 84.12 215 LEU A C 1
ATOM 1666 O O . LEU A 1 215 ? 19.012 8.545 -27.208 1.00 84.12 215 LEU A O 1
ATOM 1670 N N . GLY A 1 216 ? 20.607 7.107 -27.847 1.00 85.50 216 GLY A N 1
ATOM 1671 C CA . GLY A 1 216 ? 20.532 7.459 -29.269 1.00 85.50 216 GLY A CA 1
ATOM 1672 C C . GLY A 1 216 ? 19.156 7.168 -29.892 1.00 85.50 216 GLY A C 1
ATOM 1673 O O . GLY A 1 216 ? 18.446 6.249 -29.469 1.00 85.50 216 GLY A O 1
ATOM 1674 N N . SER A 1 217 ? 18.787 7.924 -30.933 1.00 82.69 217 SER A N 1
ATOM 1675 C CA . SER A 1 217 ? 17.492 7.833 -31.638 1.00 82.69 217 SER A CA 1
ATOM 1676 C C . SER A 1 217 ? 17.099 6.415 -32.046 1.00 82.69 217 SER A C 1
ATOM 1678 O O . SER A 1 217 ? 15.927 6.047 -31.933 1.00 82.69 217 SER A O 1
ATOM 1680 N N . ASP A 1 218 ? 18.072 5.618 -32.476 1.00 87.12 218 ASP A N 1
ATOM 1681 C CA . ASP A 1 218 ? 17.852 4.264 -32.980 1.00 87.12 218 ASP A CA 1
ATOM 1682 C C . ASP A 1 218 ? 17.505 3.297 -31.852 1.00 87.12 218 ASP A C 1
ATOM 1684 O O . ASP A 1 218 ? 16.582 2.491 -31.974 1.00 87.12 218 ASP A O 1
ATOM 1688 N N . MET A 1 219 ? 18.203 3.408 -30.718 1.00 83.50 219 MET A N 1
ATOM 1689 C CA . MET A 1 219 ? 17.900 2.592 -29.546 1.00 83.50 219 MET A CA 1
ATOM 1690 C C . MET A 1 219 ? 16.518 2.939 -28.989 1.00 83.50 219 MET A C 1
ATOM 1692 O O . MET A 1 219 ? 15.740 2.041 -28.673 1.00 83.50 219 MET A O 1
ATOM 1696 N N . ARG A 1 220 ? 16.164 4.231 -28.952 1.00 84.00 220 ARG A N 1
ATOM 1697 C CA . ARG A 1 220 ? 14.822 4.678 -28.543 1.00 84.00 220 ARG A CA 1
ATOM 1698 C C . ARG A 1 220 ? 13.727 4.069 -29.417 1.00 84.00 220 ARG A C 1
ATOM 1700 O O . ARG A 1 220 ? 12.715 3.610 -28.890 1.00 84.00 220 ARG A O 1
ATOM 1707 N N . HIS A 1 221 ? 13.931 4.027 -30.735 1.00 84.44 221 HIS A N 1
ATOM 1708 C CA . HIS A 1 221 ? 12.987 3.392 -31.658 1.00 84.44 221 HIS A CA 1
ATOM 1709 C C . HIS A 1 221 ? 12.849 1.891 -31.408 1.00 84.44 221 HIS A C 1
ATOM 1711 O O . HIS A 1 221 ? 11.726 1.393 -31.352 1.00 84.44 221 HIS A O 1
ATOM 1717 N N . ARG A 1 222 ? 13.962 1.177 -31.207 1.00 85.12 222 ARG A N 1
ATOM 1718 C CA . ARG A 1 222 ? 13.938 -0.266 -30.927 1.00 85.12 222 ARG A CA 1
ATOM 1719 C C . ARG A 1 222 ? 13.212 -0.592 -29.625 1.00 85.12 222 ARG A C 1
ATOM 1721 O O . ARG A 1 222 ? 12.293 -1.408 -29.631 1.00 85.12 222 ARG A O 1
ATOM 1728 N N . ILE A 1 223 ? 13.528 0.131 -28.548 1.00 84.44 223 ILE A N 1
ATOM 1729 C CA . ILE A 1 223 ? 12.830 -0.004 -27.262 1.00 84.44 223 ILE A CA 1
ATOM 1730 C C . ILE A 1 223 ? 11.332 0.236 -27.448 1.00 84.44 223 ILE A C 1
ATOM 1732 O O . ILE A 1 223 ? 10.537 -0.612 -27.055 1.00 84.44 223 ILE A O 1
ATOM 1736 N N . ARG A 1 224 ? 10.922 1.333 -28.101 1.00 83.00 224 ARG A N 1
ATOM 1737 C CA . ARG A 1 224 ? 9.497 1.616 -28.358 1.00 83.00 224 ARG A CA 1
ATOM 1738 C C . ARG A 1 224 ? 8.816 0.511 -29.158 1.00 83.00 224 ARG A C 1
ATOM 1740 O O . ARG A 1 224 ? 7.733 0.077 -28.776 1.00 83.00 224 ARG A O 1
ATOM 1747 N N . ALA A 1 225 ? 9.452 0.021 -30.219 1.00 83.94 225 ALA A N 1
ATOM 1748 C CA . ALA A 1 225 ? 8.913 -1.067 -31.029 1.00 83.94 225 ALA A CA 1
ATOM 1749 C C . ALA A 1 225 ? 8.738 -2.357 -30.209 1.00 83.94 225 ALA A C 1
ATOM 1751 O O . ALA A 1 225 ? 7.738 -3.061 -30.361 1.00 83.94 225 ALA A O 1
ATOM 1752 N N . ARG A 1 226 ? 9.673 -2.668 -29.302 1.00 84.50 226 ARG A N 1
ATOM 1753 C CA . ARG A 1 226 ? 9.552 -3.810 -28.385 1.00 84.50 226 ARG A CA 1
ATOM 1754 C C . ARG A 1 226 ? 8.452 -3.611 -27.347 1.00 84.50 226 ARG A C 1
ATOM 1756 O O . ARG A 1 226 ? 7.650 -4.519 -27.149 1.00 84.50 226 ARG A O 1
ATOM 1763 N N . LEU A 1 227 ? 8.363 -2.425 -26.747 1.00 78.94 227 LEU A N 1
ATOM 1764 C CA . LEU A 1 227 ? 7.287 -2.076 -25.816 1.00 78.94 227 LEU A CA 1
ATOM 1765 C C . LEU A 1 227 ? 5.908 -2.220 -26.480 1.00 78.94 227 LEU A C 1
ATOM 1767 O O . LEU A 1 227 ? 4.994 -2.775 -25.873 1.00 78.94 227 LEU A O 1
ATOM 1771 N N . GLN A 1 228 ? 5.786 -1.809 -27.746 1.00 80.19 228 GLN A N 1
ATOM 1772 C CA . GLN A 1 228 ? 4.563 -1.957 -28.535 1.00 80.19 228 GLN A CA 1
ATOM 1773 C C . GLN A 1 228 ? 4.218 -3.429 -28.807 1.00 80.19 228 GLN A C 1
ATOM 1775 O O . GLN A 1 228 ? 3.056 -3.812 -28.688 1.00 80.19 228 GLN A O 1
ATOM 1780 N N . LYS A 1 229 ? 5.212 -4.282 -29.102 1.00 79.94 229 LYS A N 1
ATOM 1781 C CA . LYS A 1 229 ? 5.015 -5.739 -29.262 1.00 79.94 229 LYS A CA 1
ATOM 1782 C C . LYS A 1 229 ? 4.523 -6.421 -27.986 1.00 79.94 229 LYS A C 1
ATOM 1784 O O . LYS A 1 229 ? 3.782 -7.393 -28.071 1.00 79.94 229 LYS A O 1
ATOM 1789 N N . TRP A 1 230 ? 4.895 -5.906 -26.816 1.00 75.44 230 TRP A N 1
ATOM 1790 C CA . TRP A 1 230 ? 4.368 -6.361 -25.525 1.00 75.44 230 TRP A CA 1
ATOM 1791 C C . TRP A 1 230 ? 2.940 -5.858 -25.231 1.00 75.44 230 TRP A C 1
ATOM 1793 O O . TRP A 1 230 ? 2.433 -6.066 -24.129 1.00 75.44 230 TRP A O 1
ATOM 1803 N N . GLY A 1 231 ? 2.284 -5.215 -26.207 1.00 60.28 231 GLY A N 1
ATOM 1804 C CA . GLY A 1 231 ? 0.835 -5.014 -26.263 1.00 60.28 231 GLY A CA 1
ATOM 1805 C C . GLY A 1 231 ? 0.274 -3.980 -25.293 1.00 60.28 231 GLY A C 1
ATOM 1806 O O . GLY A 1 231 ? -0.832 -4.174 -24.795 1.00 60.28 231 GLY A O 1
ATOM 1807 N N . ASN A 1 232 ? 1.035 -2.938 -24.926 1.00 56.59 232 ASN A N 1
ATOM 1808 C CA . ASN A 1 232 ? 0.702 -2.186 -23.716 1.00 56.59 232 ASN A CA 1
ATOM 1809 C C . ASN A 1 232 ? 1.360 -0.795 -23.580 1.00 56.59 232 ASN A C 1
ATOM 1811 O O . ASN A 1 232 ? 2.570 -0.696 -23.795 1.00 56.59 232 ASN A O 1
ATOM 1815 N N . PRO A 1 233 ? 0.617 0.245 -23.146 1.00 60.75 233 PRO A N 1
ATOM 1816 C CA . PRO A 1 233 ? 1.106 1.625 -23.067 1.00 60.75 233 PRO A CA 1
ATOM 1817 C C . PRO A 1 233 ? 1.999 1.971 -21.860 1.00 60.75 233 PRO A C 1
ATOM 1819 O O . PRO A 1 233 ? 2.522 3.084 -21.827 1.00 60.75 233 PRO A O 1
ATOM 1822 N N . CYS A 1 234 ? 2.184 1.098 -20.857 1.00 65.56 234 CYS A N 1
ATOM 1823 C CA . CYS A 1 234 ? 2.906 1.502 -19.642 1.00 65.56 234 CYS A CA 1
ATOM 1824 C C . CYS A 1 234 ? 4.408 1.767 -19.885 1.00 65.56 234 CYS A C 1
ATOM 1826 O O . CYS A 1 234 ? 5.138 0.916 -20.397 1.00 65.56 234 CYS A O 1
ATOM 1828 N N . GLN A 1 235 ? 4.880 2.943 -19.464 1.00 68.75 235 GLN A N 1
ATOM 1829 C CA . GLN A 1 235 ? 6.280 3.376 -19.558 1.00 68.75 235 GLN A CA 1
ATOM 1830 C C . GLN A 1 235 ? 6.977 3.329 -18.187 1.00 68.75 235 GLN A C 1
ATOM 1832 O O . GLN A 1 235 ? 7.696 4.243 -17.795 1.00 68.75 235 GLN A O 1
ATOM 1837 N N . HIS A 1 236 ? 6.759 2.256 -17.426 1.00 76.00 236 HIS A N 1
ATOM 1838 C CA . HIS A 1 236 ? 7.445 2.070 -16.146 1.00 76.00 236 HIS A CA 1
ATOM 1839 C C . HIS A 1 236 ? 8.924 1.716 -16.341 1.00 76.00 236 HIS A C 1
ATOM 1841 O O . HIS A 1 236 ? 9.300 1.081 -17.336 1.00 76.00 236 HIS A O 1
ATOM 1847 N N . SER A 1 237 ? 9.762 2.113 -15.379 1.00 80.88 237 SER A N 1
ATOM 1848 C CA . SER A 1 237 ? 11.218 1.968 -15.470 1.00 80.88 237 SER A CA 1
ATOM 1849 C C . SER A 1 237 ? 11.654 0.509 -15.606 1.00 80.88 237 SER A C 1
ATOM 1851 O O . SER A 1 237 ? 12.598 0.229 -16.342 1.00 80.88 237 SER A O 1
ATOM 1853 N N . GLU A 1 238 ? 10.945 -0.433 -14.978 1.00 80.81 238 GLU A N 1
ATOM 1854 C CA . GLU A 1 238 ? 11.206 -1.877 -15.035 1.00 80.81 238 GLU A CA 1
ATOM 1855 C C . GLU A 1 238 ? 11.154 -2.384 -16.477 1.00 80.81 238 GLU A C 1
ATOM 1857 O O . GLU A 1 238 ? 12.033 -3.106 -16.950 1.00 80.81 238 GLU A O 1
ATOM 1862 N N . LYS A 1 239 ? 10.114 -1.967 -17.201 1.00 80.81 239 LYS A N 1
ATOM 1863 C CA . LYS A 1 239 ? 9.828 -2.441 -18.553 1.00 80.81 239 LYS A CA 1
ATOM 1864 C C . LYS A 1 239 ? 10.782 -1.829 -19.574 1.00 80.81 239 LYS A C 1
ATOM 1866 O O . LYS A 1 239 ? 11.230 -2.527 -20.482 1.00 80.81 239 LYS A O 1
ATOM 1871 N N . ILE A 1 240 ? 11.125 -0.553 -19.399 1.00 84.94 240 ILE A N 1
ATOM 1872 C CA . ILE A 1 240 ? 12.140 0.134 -20.209 1.00 84.94 240 ILE A CA 1
ATOM 1873 C C . ILE A 1 240 ? 13.502 -0.542 -20.020 1.00 84.94 240 ILE A C 1
ATOM 1875 O O . ILE A 1 240 ? 14.162 -0.869 -21.007 1.00 84.94 240 ILE A O 1
ATOM 1879 N N . ALA A 1 241 ? 13.887 -0.813 -18.770 1.00 86.81 241 ALA A N 1
ATOM 1880 C CA . ALA A 1 241 ? 15.168 -1.431 -18.449 1.00 86.81 241 ALA A CA 1
ATOM 1881 C C . ALA A 1 241 ? 15.300 -2.837 -19.060 1.00 86.81 241 ALA A C 1
ATOM 1883 O O . ALA A 1 241 ? 16.320 -3.158 -19.671 1.00 86.81 241 ALA A O 1
ATOM 1884 N N . LEU A 1 242 ? 14.242 -3.651 -18.980 1.00 85.50 242 LEU A N 1
ATOM 1885 C CA . LEU A 1 242 ? 14.196 -4.971 -19.617 1.00 85.50 242 LEU A CA 1
ATOM 1886 C C . LEU A 1 242 ? 14.240 -4.890 -21.141 1.00 85.50 242 LEU A C 1
ATOM 1888 O O . LEU A 1 242 ? 15.006 -5.616 -21.772 1.00 85.50 242 LEU A O 1
ATOM 1892 N N . ALA A 1 243 ? 13.444 -4.005 -21.748 1.00 86.12 243 ALA A N 1
ATOM 1893 C CA . ALA A 1 243 ? 13.443 -3.826 -23.196 1.00 86.12 243 ALA A CA 1
ATOM 1894 C C . ALA A 1 243 ? 14.839 -3.443 -23.700 1.00 86.12 243 ALA A C 1
ATOM 1896 O O . ALA A 1 243 ? 15.312 -4.036 -24.671 1.00 86.12 243 ALA A O 1
ATOM 1897 N N . PHE A 1 244 ? 15.512 -2.520 -23.006 1.00 88.12 244 PHE A N 1
ATOM 1898 C CA . PHE A 1 244 ? 16.887 -2.132 -23.299 1.00 88.12 244 PHE A CA 1
ATOM 1899 C C . PHE A 1 244 ? 17.850 -3.316 -23.197 1.00 88.12 244 PHE A C 1
ATOM 1901 O O . PHE A 1 244 ? 18.598 -3.557 -24.141 1.00 88.12 244 PHE A O 1
ATOM 1908 N N . ALA A 1 245 ? 17.818 -4.079 -22.099 1.00 87.25 245 ALA A N 1
ATOM 1909 C CA . ALA A 1 245 ? 18.717 -5.218 -21.910 1.00 87.25 245 ALA A CA 1
ATOM 1910 C C . ALA A 1 245 ? 18.584 -6.249 -23.043 1.00 87.25 245 ALA A C 1
ATOM 1912 O O . ALA A 1 245 ? 19.581 -6.675 -23.623 1.00 87.25 245 ALA A O 1
ATOM 1913 N N . LEU A 1 246 ? 17.351 -6.560 -23.443 1.00 86.19 246 LEU A N 1
ATOM 1914 C CA . LEU A 1 246 ? 17.094 -7.457 -24.567 1.00 86.19 246 LEU A CA 1
ATOM 1915 C C . LEU A 1 246 ? 17.553 -6.868 -25.914 1.00 86.19 246 LEU A C 1
ATOM 1917 O O . LEU A 1 246 ? 17.953 -7.611 -26.803 1.00 86.19 246 LEU A O 1
ATOM 1921 N N . GLU A 1 247 ? 17.457 -5.547 -26.131 1.00 87.38 247 GLU A N 1
ATOM 1922 C CA . GLU A 1 247 ? 17.928 -4.908 -27.381 1.00 87.38 247 GLU A CA 1
ATOM 1923 C C . GLU A 1 247 ? 19.457 -4.874 -27.460 1.00 87.38 247 GLU A C 1
ATOM 1925 O O . GLU A 1 247 ? 20.015 -4.787 -28.551 1.00 87.38 247 GLU A O 1
ATOM 1930 N N . GLN A 1 248 ? 20.128 -4.979 -26.314 1.00 85.62 248 GLN A N 1
ATOM 1931 C CA . GLN A 1 248 ? 21.574 -5.172 -26.217 1.00 85.62 248 GLN A CA 1
ATOM 1932 C C . GLN A 1 248 ? 21.989 -6.643 -26.392 1.00 85.62 248 GLN A C 1
ATOM 1934 O O . GLN A 1 248 ? 23.179 -6.944 -26.393 1.00 85.62 248 GLN A O 1
ATOM 1939 N N . GLY A 1 249 ? 21.029 -7.558 -26.563 1.00 83.38 249 GLY A N 1
ATOM 1940 C CA . GLY A 1 249 ? 21.281 -8.982 -26.782 1.00 83.38 249 GLY A CA 1
ATOM 1941 C C . GLY A 1 249 ? 21.385 -9.825 -25.509 1.00 83.38 249 GLY A C 1
ATOM 1942 O O . GLY A 1 249 ? 21.721 -11.005 -25.609 1.00 83.38 249 GLY A O 1
ATOM 1943 N N . GLU A 1 250 ? 21.082 -9.263 -24.334 1.00 82.69 250 GLU A N 1
ATOM 1944 C CA . GLU A 1 250 ? 21.018 -10.032 -23.089 1.00 82.69 250 GLU A CA 1
ATOM 1945 C C . GLU A 1 250 ? 19.833 -11.001 -23.133 1.00 82.69 250 GLU A C 1
ATOM 1947 O O . GLU A 1 250 ? 18.728 -10.611 -23.510 1.00 82.69 250 GLU A O 1
ATOM 1952 N N . ARG A 1 251 ? 20.050 -12.266 -22.761 1.00 76.00 251 ARG A N 1
ATOM 1953 C CA . ARG A 1 251 ? 18.997 -13.299 -22.786 1.00 76.00 251 ARG A CA 1
ATOM 1954 C C . ARG A 1 251 ? 18.358 -13.504 -21.422 1.00 76.00 251 ARG A C 1
ATOM 1956 O O . ARG A 1 251 ? 17.180 -13.838 -21.355 1.00 76.00 251 ARG A O 1
ATOM 1963 N N . HIS A 1 252 ? 19.104 -13.250 -20.348 1.00 76.44 252 HIS A N 1
ATOM 1964 C CA . HIS A 1 252 ? 18.628 -13.418 -18.978 1.00 76.44 252 HIS A CA 1
ATOM 1965 C C . HIS A 1 252 ? 18.919 -12.155 -18.159 1.00 76.44 252 HIS A C 1
ATOM 1967 O O . HIS A 1 252 ? 19.802 -12.151 -17.300 1.00 76.44 252 HIS A O 1
ATOM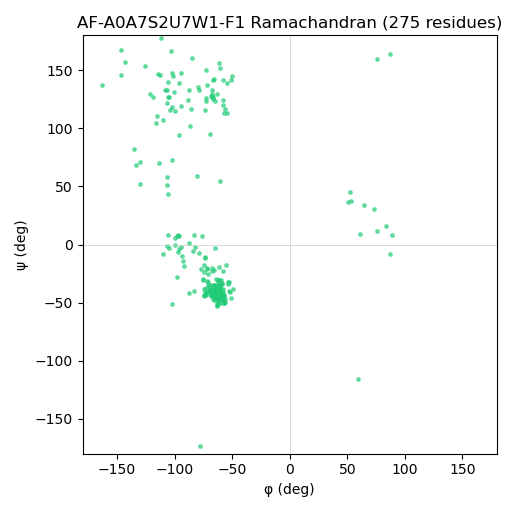 1973 N N . PRO A 1 253 ? 18.204 -11.049 -18.433 1.00 78.25 253 PRO A N 1
ATOM 1974 C CA . PRO A 1 253 ? 18.469 -9.785 -17.766 1.00 78.25 253 PRO A CA 1
ATOM 1975 C C . PRO A 1 253 ? 18.114 -9.859 -16.278 1.00 78.25 253 PRO A C 1
ATOM 1977 O O . PRO A 1 253 ? 16.984 -10.177 -15.908 1.00 78.25 253 PRO A O 1
ATOM 1980 N N . VAL A 1 254 ? 19.069 -9.503 -15.418 1.00 77.38 254 VAL A N 1
ATOM 1981 C CA . VAL A 1 254 ? 18.833 -9.341 -13.978 1.00 77.38 254 VAL A CA 1
ATOM 1982 C C . VAL A 1 254 ? 18.325 -7.926 -13.723 1.00 77.38 254 VAL A C 1
ATOM 1984 O O . VAL A 1 254 ? 19.046 -6.957 -13.972 1.00 77.38 254 VAL A O 1
ATOM 1987 N N . LEU A 1 255 ? 17.092 -7.812 -13.225 1.00 78.81 255 LEU A N 1
ATOM 1988 C CA . LEU A 1 255 ? 16.438 -6.543 -12.912 1.00 78.81 255 LEU A CA 1
ATOM 1989 C C . LEU A 1 255 ? 16.410 -6.303 -11.397 1.00 78.81 255 LEU A C 1
ATOM 1991 O O . LEU A 1 255 ? 15.903 -7.121 -10.638 1.00 78.81 255 LEU A O 1
ATOM 1995 N N . PHE A 1 256 ? 16.893 -5.139 -10.976 1.00 77.06 256 PHE A N 1
ATOM 1996 C CA . PHE A 1 256 ? 16.766 -4.616 -9.620 1.00 77.06 256 PHE A CA 1
ATOM 1997 C C . PHE A 1 256 ? 15.755 -3.478 -9.614 1.00 77.06 256 PHE A C 1
ATOM 1999 O O . PHE A 1 256 ? 15.932 -2.476 -10.313 1.00 77.06 256 PHE A O 1
ATOM 2006 N N . LYS A 1 257 ? 14.711 -3.621 -8.809 1.00 69.56 257 LYS A N 1
ATOM 2007 C CA . LYS A 1 257 ? 13.673 -2.613 -8.635 1.00 69.56 257 LYS A CA 1
ATOM 2008 C C . LYS A 1 257 ? 13.939 -1.838 -7.351 1.00 69.56 257 LYS A C 1
ATOM 2010 O O . LYS A 1 257 ? 13.854 -2.406 -6.270 1.00 69.56 257 LYS A O 1
ATOM 2015 N N . ASN A 1 258 ? 14.237 -0.547 -7.477 1.00 61.84 258 ASN A N 1
ATOM 2016 C CA . ASN A 1 258 ? 14.426 0.347 -6.334 1.00 61.84 258 ASN A CA 1
ATOM 2017 C C . ASN A 1 258 ? 13.219 1.285 -6.203 1.00 61.84 258 ASN A C 1
ATOM 2019 O O . ASN A 1 258 ? 13.348 2.506 -6.295 1.00 61.84 258 ASN A O 1
ATOM 2023 N N . ASN A 1 259 ? 12.025 0.710 -6.058 1.00 59.84 259 ASN A N 1
ATOM 2024 C CA . ASN A 1 259 ? 10.821 1.445 -5.681 1.00 59.84 259 ASN A CA 1
ATOM 2025 C C . ASN A 1 259 ? 9.910 0.549 -4.818 1.00 59.84 259 ASN A C 1
ATOM 2027 O O . ASN A 1 259 ? 9.857 -0.661 -5.026 1.00 59.84 259 ASN A O 1
ATOM 2031 N N . ASN A 1 260 ? 9.198 1.149 -3.858 1.00 49.25 260 ASN A N 1
ATOM 2032 C CA . ASN A 1 260 ? 8.253 0.444 -2.976 1.00 49.25 260 ASN A CA 1
ATOM 2033 C C . ASN A 1 260 ? 6.863 0.250 -3.619 1.00 49.25 260 ASN A C 1
ATOM 2035 O O . ASN A 1 260 ? 5.919 -0.134 -2.941 1.00 49.25 260 ASN A O 1
ATOM 2039 N N . ALA A 1 261 ? 6.690 0.557 -4.908 1.00 57.31 261 ALA A N 1
ATOM 2040 C CA . ALA A 1 261 ? 5.399 0.415 -5.579 1.00 57.31 261 ALA A CA 1
ATOM 2041 C C . ALA A 1 261 ? 5.261 -1.007 -6.135 1.00 57.31 261 ALA A C 1
ATOM 2043 O O . ALA A 1 261 ? 6.180 -1.463 -6.796 1.00 57.31 261 ALA A O 1
ATOM 2044 N N . GLY A 1 262 ? 4.137 -1.707 -5.936 1.00 56.31 262 GLY A N 1
ATOM 2045 C CA . GLY A 1 262 ? 3.869 -3.014 -6.568 1.00 56.31 262 GLY A CA 1
ATOM 2046 C C . GLY A 1 262 ? 4.091 -3.007 -8.091 1.00 56.31 262 GLY A C 1
ATOM 2047 O O . GLY A 1 262 ? 3.909 -1.988 -8.760 1.00 56.31 262 GLY A O 1
ATOM 2048 N N . MET A 1 263 ? 4.570 -4.121 -8.657 1.00 66.81 263 MET A N 1
ATOM 2049 C CA . MET A 1 263 ? 4.854 -4.188 -10.094 1.00 66.81 263 MET A CA 1
ATOM 2050 C C . MET A 1 263 ? 3.549 -4.232 -10.884 1.00 66.81 263 MET A C 1
ATOM 2052 O O . MET A 1 263 ? 2.725 -5.110 -10.674 1.00 66.81 263 MET A O 1
ATOM 2056 N N . CYS A 1 264 ? 3.377 -3.319 -11.841 1.00 69.31 264 CYS A N 1
ATOM 2057 C CA . CYS A 1 264 ? 2.137 -3.262 -12.608 1.00 69.31 264 CYS A CA 1
ATOM 2058 C C . CYS A 1 264 ? 1.808 -4.633 -13.259 1.00 69.31 264 CYS A C 1
ATOM 2060 O O . CYS A 1 264 ? 2.725 -5.247 -13.818 1.00 69.31 264 CYS A O 1
ATOM 2062 N N . PRO A 1 265 ? 0.542 -5.116 -13.285 1.00 62.06 265 PRO A N 1
ATOM 2063 C CA . PRO A 1 265 ? 0.184 -6.453 -13.816 1.00 62.06 265 PRO A CA 1
ATOM 2064 C C . PRO A 1 265 ? 0.686 -6.693 -15.248 1.00 62.06 265 PRO A C 1
ATOM 2066 O O . PRO A 1 265 ? 1.070 -7.774 -15.687 1.00 62.06 265 PRO A O 1
ATOM 2069 N N . ASN A 1 266 ? 0.723 -5.592 -15.970 1.00 66.50 266 ASN A N 1
ATOM 2070 C CA . ASN A 1 266 ? 1.177 -5.392 -17.324 1.00 66.50 266 ASN A CA 1
ATOM 2071 C C . ASN A 1 266 ? 2.707 -5.537 -17.507 1.00 66.50 266 ASN A C 1
ATOM 2073 O O . ASN A 1 266 ? 3.189 -6.082 -18.505 1.00 66.50 266 ASN A O 1
ATOM 2077 N N . CYS A 1 267 ? 3.469 -5.084 -16.519 1.00 69.62 267 CYS A N 1
ATOM 2078 C CA . CYS A 1 267 ? 4.914 -5.215 -16.397 1.00 69.62 267 CYS A CA 1
ATOM 2079 C C . CYS A 1 267 ? 5.262 -6.657 -16.008 1.00 69.62 267 CYS A C 1
ATOM 2081 O O . CYS A 1 267 ? 6.103 -7.280 -16.652 1.00 69.62 267 CYS A O 1
ATOM 2083 N N . HIS A 1 268 ? 4.522 -7.215 -15.044 1.00 69.31 268 HIS A N 1
ATOM 2084 C CA . HIS A 1 268 ? 4.622 -8.607 -14.610 1.00 69.31 268 HIS A CA 1
ATOM 2085 C C . HIS A 1 268 ? 4.405 -9.594 -15.771 1.00 69.31 268 HIS A C 1
ATOM 2087 O O . HIS A 1 268 ? 5.270 -10.425 -16.040 1.00 69.31 268 HIS A O 1
ATOM 2093 N N . LYS A 1 269 ? 3.322 -9.445 -16.552 1.00 69.06 269 LYS A N 1
ATOM 2094 C CA . LYS A 1 269 ? 3.079 -10.266 -17.758 1.00 69.06 269 LYS A CA 1
ATOM 2095 C C . LYS A 1 269 ? 4.214 -10.172 -18.782 1.00 69.06 269 LYS A C 1
ATOM 2097 O O . LYS A 1 269 ? 4.560 -11.176 -19.396 1.00 69.06 269 LYS A O 1
ATOM 2102 N N . SER A 1 270 ? 4.798 -8.984 -18.956 1.00 69.25 270 SER A N 1
ATOM 2103 C CA . SER A 1 270 ? 5.915 -8.786 -19.892 1.00 69.25 270 SER A CA 1
ATOM 2104 C C . SER A 1 270 ? 7.172 -9.524 -19.420 1.00 69.25 270 SER A C 1
ATOM 2106 O O . SER A 1 270 ? 7.855 -10.134 -20.232 1.00 69.25 270 SER A O 1
ATOM 2108 N N . ILE A 1 271 ? 7.447 -9.524 -18.112 1.00 70.25 271 ILE A N 1
ATOM 2109 C CA . ILE A 1 271 ? 8.567 -10.267 -17.515 1.00 70.25 271 ILE A CA 1
ATOM 2110 C C . ILE A 1 271 ? 8.386 -11.772 -17.683 1.00 70.25 271 ILE A C 1
ATOM 2112 O O . ILE A 1 271 ? 9.314 -12.443 -18.123 1.00 70.25 271 ILE A O 1
ATOM 2116 N N . LEU A 1 272 ? 7.185 -12.297 -17.427 1.00 63.84 272 LEU A N 1
ATOM 2117 C CA . LEU A 1 272 ? 6.900 -13.724 -17.610 1.00 63.84 272 LEU A CA 1
ATOM 2118 C C . LEU A 1 272 ? 7.138 -14.193 -19.056 1.00 63.84 272 LEU A C 1
ATOM 2120 O O . LEU A 1 272 ? 7.602 -15.308 -19.268 1.00 63.84 272 LEU A O 1
ATOM 2124 N N . GLN A 1 273 ? 6.881 -13.345 -20.057 1.00 62.06 273 GLN A N 1
ATOM 2125 C CA . GLN A 1 273 ? 7.167 -13.672 -21.462 1.00 62.06 273 GLN A CA 1
ATOM 2126 C C . GLN A 1 273 ? 8.667 -13.781 -21.777 1.00 62.06 273 GLN A C 1
ATOM 2128 O O . GLN A 1 273 ? 9.026 -14.420 -22.765 1.00 62.06 273 GLN A O 1
ATOM 2133 N N . ILE A 1 274 ? 9.528 -13.156 -20.969 1.00 61.03 274 ILE A N 1
ATOM 2134 C CA . ILE A 1 274 ? 10.987 -13.187 -21.132 1.00 61.03 274 ILE A CA 1
ATOM 2135 C C . ILE A 1 274 ? 11.557 -14.465 -20.509 1.00 61.03 274 ILE A C 1
ATOM 2137 O O . ILE A 1 274 ? 12.422 -15.090 -21.105 1.00 61.03 274 ILE A O 1
ATOM 2141 N N . THR A 1 275 ? 11.048 -14.891 -19.350 1.00 50.06 275 THR A N 1
ATOM 2142 C CA . THR A 1 275 ? 11.566 -16.059 -18.613 1.00 50.06 275 THR A CA 1
ATOM 2143 C C . THR A 1 275 ? 11.190 -17.409 -19.241 1.00 50.06 275 THR A C 1
ATOM 2145 O O . THR A 1 275 ? 11.793 -18.422 -18.907 1.00 50.06 275 THR A O 1
ATOM 2148 N N . ILE A 1 276 ? 10.188 -17.445 -20.129 1.00 38.06 276 ILE A N 1
ATOM 2149 C CA . ILE A 1 276 ? 9.640 -18.684 -20.721 1.00 38.06 276 ILE A CA 1
ATOM 2150 C C . ILE A 1 276 ? 10.263 -19.010 -22.103 1.00 38.06 276 ILE A C 1
ATOM 2152 O O . ILE A 1 276 ? 9.961 -20.056 -22.676 1.00 38.06 276 ILE A O 1
ATOM 2156 N N . ARG A 1 277 ? 11.140 -18.159 -22.656 1.00 34.72 277 ARG A N 1
ATOM 2157 C CA . ARG A 1 277 ? 11.780 -18.372 -23.970 1.00 34.72 277 ARG A CA 1
ATOM 2158 C C . ARG A 1 277 ? 13.280 -18.610 -23.904 1.00 34.72 277 ARG A C 1
ATOM 2160 O O . ARG A 1 277 ? 13.950 -17.965 -23.074 1.00 34.72 277 ARG A O 1
#

Mean predicted aligned error: 14.24 Å

Nearest PDB structures (foldseek):
  5iww-assembly1_D  TM=5.132E-01  e=6.216E-04  unidentified
  6sgb-assembly1_FX  TM=6.351E-01  e=1.696E-02  Trypanosoma brucei brucei
  5dse-assembly2_C  TM=4.384E-01  e=4.629E-01  Homo sapiens
  5dse-assembly1_A  TM=4.346E-01  e=1.483E+00  Homo sapiens
  4hnx-assembly1_A  TM=3.745E-01  e=1.231E+00  Saccharomyces cerevisiae S288C

Organism: NCBI:txid420275

Sequence (277 aa):
QGLEMTEQTVSAYLSALGDYSQGERALQVANDHPHLMNNATFISLLTALSHSDLPDEALSVFRGMETPLQTHVNCTVDALTRKGRLEEACDLIQELDDGEAMVQEKSEEQRSQLAFGWMTILGGAVQHNNLEVAERAADQVKRLSLHQEEQKAAHILWNLAQKGSSELLDKTGERLPVHLQKEQGKSTVVLGKSRISFVANDLISFYINGVPQELGSDMRHRIRARLQKWGNPCQHSEKIALAFALEQGERHPVLFKNNNAGMCPNCHKSILQITIR

InterPro domains:
  IPR002885 Pentatricopeptide repeat [PF01535] (41-66)
  IPR002885 Pentatricopeptide repeat [PF01535] (74-96)
  IPR011990 Tetratricopeptide-like helical domain superfamily [G3DSA:1.25.40.10] (1-197)

Solvent-accessible surface area (backbone atoms only — not comparable to full-atom values): 14932 Å² total; per-residue (Å²): 132,81,80,78,84,41,47,68,54,49,22,54,49,22,39,53,28,12,62,63,27,35,22,74,58,31,51,48,53,46,70,77,38,60,93,46,64,45,73,69,28,47,42,21,37,27,42,6,15,28,38,39,72,33,36,68,59,25,47,52,54,56,73,68,47,93,80,77,51,71,68,50,48,38,30,34,34,47,12,22,16,77,73,60,41,47,65,65,28,52,50,61,58,42,76,75,50,84,52,85,87,45,64,86,77,47,52,72,66,57,29,43,54,50,20,49,38,28,47,47,45,22,56,24,18,38,77,65,65,36,50,72,57,16,52,56,22,32,53,49,21,58,71,42,39,86,46,73,66,58,41,50,53,36,52,52,46,41,40,29,36,75,60,36,92,85,51,65,43,47,98,86,68,46,75,58,60,76,91,77,50,80,77,74,48,35,10,31,27,54,60,90,93,42,42,36,32,22,40,54,77,44,72,48,53,35,21,53,73,82,44,80,45,74,55,52,73,67,57,41,50,50,36,49,56,51,44,53,72,68,70,52,88,80,52,45,13,60,54,52,27,50,41,46,39,47,74,73,66,47,80,79,70,51,76,45,75,57,54,97,67,54,46,51,68,72,49,46,55,51,50,55,63,49,77,77,107

Secondary structure (DSSP, 8-state):
-PPP--HHHHHHHHHHHHHTT-HHHHHHHHHH-GGG--HHHHHHHHHHHHHTT-HHHHHHHHHT-SS--HHHHHHHHHHHHHTT-HHHHHHHHHTTS--GGGTTTS-HHHHHHHHHHHHHHHHHHHHTT-HHHHHHHHHHHHHH---HHHHHHHHHHHHHHHH-TT--B-TTSPBPPGGGS----EEEEEETTEEEEE-TT-SSEEEETTEEEE--HHHHHHHHHHHHHTT-----HHHHHHHHHHHTT-SS-EEEEE-SSPPPHHHHHHH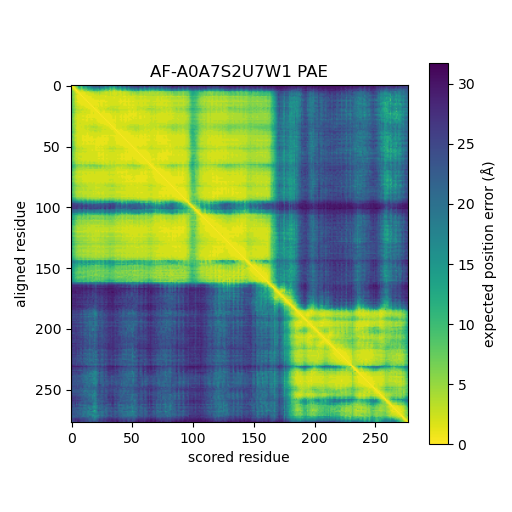HHHHT-